Protein AF-0000000087742770 (afdb_homodimer)

Solvent-accessible surface area (backbone atoms only — not comparable to full-atom values): 17084 Å² total; per-residue (Å²): 138,87,58,48,29,35,35,49,25,32,80,48,20,25,50,79,55,69,36,45,30,39,58,68,57,50,53,51,47,39,57,74,66,62,74,61,54,67,71,58,49,51,52,49,51,52,50,52,50,49,46,63,69,71,48,82,77,55,67,55,61,76,67,64,51,54,56,48,67,31,36,27,47,88,60,22,59,67,57,48,60,62,42,46,64,54,52,46,51,31,55,75,68,70,46,63,44,34,44,36,31,24,82,55,82,63,55,70,79,43,74,62,86,42,35,38,31,20,51,56,75,83,77,77,55,70,42,77,72,72,78,79,84,57,84,83,76,81,76,75,82,69,66,73,74,76,112,139,87,58,48,28,34,35,48,25,32,79,46,20,24,50,80,56,69,35,45,31,38,58,67,58,50,51,50,48,38,58,75,68,61,75,59,55,67,70,56,48,50,52,48,52,53,49,52,52,50,45,62,72,71,46,82,77,55,66,55,63,74,67,64,50,54,57,48,67,32,36,27,48,89,60,21,60,68,58,48,60,63,43,46,62,54,51,48,52,32,56,74,68,70,47,62,46,33,43,38,31,24,81,56,82,63,55,70,79,43,74,61,85,42,35,37,30,20,52,56,75,84,77,76,54,68,42,76,71,70,76,78,84,57,84,80,74,80,76,76,80,69,66,70,74,76,111

Foldseek 3Di:
DDFFWKFKFAPDADPQQRHGHGLLVVVVVCVVVVVDDPVLVVLSVVLVVVCVVPPDDDPCVVVVHNKDKIWTPVQCPVVVVSCVSSVVRCVVSVGDMDMDTHNPPAAWPDDDRTMTIHHRDPDDDDDDDDDPPDDPPPPPPVPPVPD/DDFFWKFKFAPDADPQQRHGHGLLRVVVVCVVVVVDDPVLNVLSVVLVVVCVVPPDDDPCVVVVHNKDKIWTPVQCPVVVVSCVSSVVRCVVSVGDMDMDTHNPPAAWPDDDRTMTIHHRDPDDDDDDDDDPPDPPPPPPPVPPVPD

Organism: Butyrivibrio fibrisolvens (NCBI:txid831)

Sequence (294 aa):
MKFKYVRIQGKELAANTKTGKGIFSMLNQMVQDKTMEQEDIDLFLEIDSWFAEVLPWPPQCQRQEKVICYFKVENAELMMKMINPMLWLLERYNHPYYVVYTNYPGEIVYEDEYQVVVKVDENIVVEDLQKPWGPKNDQSSEQADSLMKFKYVRIQGKELAANTKTGKGIFSMLNQMVQDKTMEQEDIDLFLEIDSWFAEVLPWPPQCQRQEKVICYFKVENAELMMKMINPMLWLLERYNHPYYVVYTNYPGEIVYEDEYQVVVKVDENIVVEDLQKPWGPKNDQSSEQADSL

Radius of gyration: 22.47 Å; Cα contacts (8 Å, |Δi|>4): 399; chains: 2; bounding box: 63×72×63 Å

Structure (mmCIF, N/CA/C/O backbone):
data_AF-0000000087742770-model_v1
#
loop_
_entity.id
_entity.type
_entity.pdbx_description
1 polymer 'Uncharacterized protein'
#
loop_
_atom_site.group_PDB
_atom_site.id
_atom_site.type_symbol
_atom_site.label_atom_id
_atom_site.label_alt_id
_atom_site.label_comp_id
_atom_site.label_asym_id
_atom_site.label_entity_id
_atom_site.label_seq_id
_atom_site.pdbx_PDB_ins_code
_atom_site.Cartn_x
_atom_site.Cartn_y
_atom_site.Cartn_z
_atom_site.occupancy
_atom_site.B_iso_or_equiv
_atom_site.auth_seq_id
_atom_site.auth_comp_id
_atom_site.auth_asym_id
_atom_site.auth_atom_id
_atom_site.pdbx_PDB_model_num
ATOM 1 N N . MET A 1 1 ? 2.643 13.547 -9.57 1 57.56 1 MET A N 1
ATOM 2 C CA . MET A 1 1 ? 3.812 12.938 -8.945 1 57.56 1 MET A CA 1
ATOM 3 C C . MET A 1 1 ? 4.066 11.547 -9.5 1 57.56 1 MET A C 1
ATOM 5 O O . MET A 1 1 ? 3.125 10.836 -9.859 1 57.56 1 MET A O 1
ATOM 9 N N . LYS A 1 2 ? 5.414 11.312 -10 1 82.25 2 LYS A N 1
ATOM 10 C CA . LYS A 1 2 ? 5.867 10.062 -10.602 1 82.25 2 LYS A CA 1
ATOM 11 C C . LYS A 1 2 ? 6.465 9.125 -9.555 1 82.25 2 LYS A C 1
ATOM 13 O O . LYS A 1 2 ? 7.355 9.523 -8.797 1 82.25 2 LYS A O 1
ATOM 18 N N . PHE A 1 3 ? 5.801 8.062 -9.234 1 92.06 3 PHE A N 1
ATOM 19 C CA . PHE A 1 3 ? 6.336 7.066 -8.32 1 92.06 3 PHE A CA 1
ATOM 20 C C . PHE A 1 3 ? 7.367 6.188 -9.016 1 92.06 3 PHE A C 1
ATOM 22 O O . PHE A 1 3 ? 7.199 5.824 -10.18 1 92.06 3 PHE A O 1
ATOM 29 N N . LYS A 1 4 ? 8.391 5.805 -8.281 1 95.38 4 LYS A N 1
ATOM 30 C CA . LYS A 1 4 ? 9.523 5.086 -8.859 1 95.38 4 LYS A CA 1
ATOM 31 C C . LYS A 1 4 ? 9.32 3.576 -8.758 1 95.38 4 LYS A C 1
ATOM 33 O O . LYS A 1 4 ? 9.82 2.822 -9.594 1 95.38 4 LYS A O 1
ATOM 38 N N . TYR A 1 5 ? 8.617 3.174 -7.684 1 96.12 5 TYR A N 1
ATOM 39 C CA . TYR A 1 5 ? 8.539 1.742 -7.41 1 96.12 5 TYR A CA 1
ATOM 40 C C . TYR A 1 5 ? 7.102 1.312 -7.172 1 96.12 5 TYR A C 1
ATOM 42 O O . TYR A 1 5 ? 6.285 2.096 -6.68 1 96.12 5 TYR A O 1
ATOM 50 N N . VAL A 1 6 ? 6.836 0.078 -7.438 1 95.25 6 VAL A N 1
ATOM 51 C CA . VAL A 1 6 ? 5.5 -0.472 -7.23 1 95.25 6 VAL A CA 1
ATOM 52 C C . VAL A 1 6 ? 5.602 -1.938 -6.82 1 95.25 6 VAL A C 1
ATOM 54 O O . VAL A 1 6 ? 6.496 -2.658 -7.277 1 95.25 6 VAL A O 1
ATOM 57 N N . ARG A 1 7 ? 4.734 -2.361 -5.965 1 94.94 7 ARG A N 1
ATOM 58 C CA . ARG A 1 7 ? 4.656 -3.748 -5.516 1 94.94 7 ARG A CA 1
ATOM 59 C C . ARG A 1 7 ? 3.207 -4.172 -5.305 1 94.94 7 ARG A C 1
ATOM 61 O O . ARG A 1 7 ? 2.396 -3.404 -4.781 1 94.94 7 ARG A O 1
ATOM 68 N N . ILE A 1 8 ? 2.924 -5.348 -5.75 1 95.38 8 ILE A N 1
ATOM 69 C CA . ILE A 1 8 ? 1.61 -5.938 -5.516 1 95.38 8 ILE A CA 1
ATOM 70 C C . ILE A 1 8 ? 1.694 -6.945 -4.367 1 95.38 8 ILE A C 1
ATOM 72 O O . ILE A 1 8 ? 2.543 -7.84 -4.383 1 95.38 8 ILE A O 1
ATOM 76 N N . GLN A 1 9 ? 0.812 -6.699 -3.428 1 93.56 9 GLN A N 1
ATOM 77 C CA . GLN A 1 9 ? 0.891 -7.555 -2.246 1 93.56 9 GLN A CA 1
ATOM 78 C C . GLN A 1 9 ? -0.5 -7.879 -1.707 1 93.56 9 GLN A C 1
ATOM 80 O O . GLN A 1 9 ? -1.467 -7.176 -2.01 1 93.56 9 GLN A O 1
ATOM 85 N N . GLY A 1 10 ? -0.518 -8.953 -0.945 1 90.19 10 GLY A N 1
ATOM 86 C CA . GLY A 1 10 ? -1.774 -9.391 -0.357 1 90.19 10 GLY A CA 1
ATOM 87 C C . GLY A 1 10 ? -1.972 -8.898 1.063 1 90.19 10 GLY A C 1
ATOM 88 O O . GLY A 1 10 ? -1.164 -8.117 1.573 1 90.19 10 GLY A O 1
ATOM 89 N N . LYS A 1 11 ? -3.113 -9.297 1.587 1 81.75 11 LYS A N 1
ATOM 90 C CA . LYS A 1 11 ? -3.471 -8.961 2.963 1 81.75 11 LYS A CA 1
ATOM 91 C C . LYS A 1 11 ? -2.713 -9.836 3.957 1 81.75 11 LYS A C 1
ATOM 93 O O . LYS A 1 11 ? -2.293 -9.359 5.016 1 81.75 11 LYS A O 1
ATOM 98 N N . GLU A 1 12 ? -2.531 -11.047 3.531 1 74.75 12 GLU A N 1
ATOM 99 C CA . GLU A 1 12 ? -1.843 -12 4.391 1 74.75 12 GLU A CA 1
ATOM 100 C C . GLU A 1 12 ? -0.341 -11.734 4.426 1 74.75 12 GLU A C 1
ATOM 102 O O . GLU A 1 12 ? 0.267 -11.438 3.395 1 74.75 12 GLU A O 1
ATOM 107 N N . LEU A 1 13 ? 0.115 -11.766 5.672 1 68.38 13 LEU A N 1
ATOM 108 C CA . LEU A 1 13 ? 1.544 -11.523 5.844 1 68.38 13 LEU A CA 1
ATOM 109 C C . LEU A 1 13 ? 2.34 -12.805 5.625 1 68.38 13 LEU A C 1
ATOM 111 O O . LEU A 1 13 ? 1.911 -13.891 6.039 1 68.38 13 LEU A O 1
ATOM 115 N N . ALA A 1 14 ? 3.414 -12.531 4.922 1 66.12 14 ALA A N 1
ATOM 116 C CA . ALA A 1 14 ? 4.383 -13.625 4.852 1 66.12 14 ALA A CA 1
ATOM 117 C C . ALA A 1 14 ? 5.059 -13.852 6.203 1 66.12 14 ALA A C 1
ATOM 119 O O . ALA A 1 14 ? 5.406 -12.891 6.895 1 66.12 14 ALA A O 1
ATOM 120 N N . ALA A 1 15 ? 5.156 -15.016 6.613 1 59.28 15 ALA A N 1
ATOM 121 C CA . ALA A 1 15 ? 5.691 -15.359 7.93 1 59.28 15 ALA A CA 1
ATOM 122 C C . ALA A 1 15 ? 7.102 -14.812 8.109 1 59.28 15 ALA A C 1
ATOM 124 O O . ALA A 1 15 ? 7.445 -14.312 9.188 1 59.28 15 ALA A O 1
ATOM 125 N N . ASN A 1 16 ? 7.871 -14.891 7.129 1 59.28 16 ASN A N 1
ATOM 126 C CA . ASN A 1 16 ? 9.289 -14.57 7.258 1 59.28 16 ASN A CA 1
ATOM 127 C C . ASN A 1 16 ? 9.531 -13.062 7.203 1 59.28 16 ASN A C 1
ATOM 129 O O . ASN A 1 16 ? 10.453 -12.555 7.844 1 59.28 16 ASN A O 1
ATOM 133 N N . THR A 1 17 ? 8.727 -12.367 6.414 1 63.41 17 THR A N 1
ATOM 134 C CA . THR A 1 17 ? 8.977 -10.953 6.191 1 63.41 17 THR A CA 1
ATOM 135 C C . THR A 1 17 ? 7.984 -10.094 6.977 1 63.41 17 THR A C 1
ATOM 137 O O . THR A 1 17 ? 8.219 -8.906 7.188 1 63.41 17 THR A O 1
ATOM 140 N N . LYS A 1 18 ? 6.926 -10.688 7.402 1 67 18 LYS A N 1
ATOM 141 C CA . LYS A 1 18 ? 5.836 -9.961 8.047 1 67 18 LYS A CA 1
ATOM 142 C C . LYS A 1 18 ? 5.305 -8.852 7.145 1 67 18 LYS A C 1
ATOM 144 O O . LYS A 1 18 ? 4.949 -7.773 7.621 1 67 18 LYS A O 1
ATOM 149 N N . THR A 1 19 ? 5.535 -9.133 5.855 1 74.44 19 THR A N 1
ATOM 150 C CA . THR A 1 19 ? 4.988 -8.266 4.82 1 74.44 19 THR A CA 1
ATOM 151 C C . THR A 1 19 ? 3.949 -9.008 3.986 1 74.44 19 THR A C 1
ATOM 153 O O . THR A 1 19 ? 3.928 -10.242 3.967 1 74.44 19 THR A O 1
ATOM 156 N N . GLY A 1 20 ? 3.137 -8.273 3.377 1 81.69 20 GLY A N 1
ATOM 157 C CA . GLY A 1 20 ? 2.176 -8.914 2.492 1 81.69 20 GLY A CA 1
ATOM 158 C C . GLY A 1 20 ? 2.826 -9.797 1.445 1 81.69 20 GLY A C 1
ATOM 159 O O . GLY A 1 20 ? 3.859 -9.438 0.877 1 81.69 20 GLY A O 1
ATOM 160 N N . LYS A 1 21 ? 2.213 -10.938 1.249 1 87.75 21 LYS A N 1
ATOM 161 C CA . LYS A 1 21 ? 2.705 -11.828 0.208 1 87.75 21 LYS A CA 1
ATOM 162 C C . LYS A 1 21 ? 2.668 -11.156 -1.161 1 87.75 21 LYS A C 1
ATOM 164 O O . LYS A 1 21 ? 1.711 -10.453 -1.485 1 87.75 21 LYS A O 1
ATOM 169 N N . GLY A 1 22 ? 3.729 -11.352 -1.898 1 92.12 22 GLY A N 1
ATOM 170 C CA . GLY A 1 22 ? 3.762 -10.828 -3.256 1 92.12 22 GLY A CA 1
ATOM 171 C C . GLY A 1 22 ? 2.805 -11.547 -4.191 1 92.12 22 GLY A C 1
ATOM 172 O O . GLY A 1 22 ? 2.303 -12.625 -3.867 1 92.12 22 GLY A O 1
ATOM 173 N N . ILE A 1 23 ? 2.658 -11.016 -5.32 1 93.88 23 ILE A N 1
ATOM 174 C CA . ILE A 1 23 ? 1.644 -11.492 -6.254 1 93.88 23 ILE A CA 1
ATOM 175 C C . ILE A 1 23 ? 1.979 -12.914 -6.699 1 93.88 23 ILE A C 1
ATOM 177 O O . ILE A 1 23 ? 1.089 -13.766 -6.812 1 93.88 23 ILE A O 1
ATOM 181 N N . PHE A 1 24 ? 3.242 -13.297 -6.934 1 92.38 24 PHE A N 1
ATOM 182 C CA . PHE A 1 24 ? 3.627 -14.641 -7.352 1 92.38 24 PHE A CA 1
ATOM 183 C C . PHE A 1 24 ? 3.346 -15.656 -6.246 1 92.38 24 PHE A C 1
ATOM 185 O O . PHE A 1 24 ? 2.834 -16.75 -6.512 1 92.38 24 PHE A O 1
ATOM 192 N N . SER A 1 25 ? 3.691 -15.258 -5.066 1 89.06 25 SER A N 1
ATOM 193 C CA . SER A 1 25 ? 3.445 -16.141 -3.926 1 89.06 25 SER A CA 1
ATOM 194 C C . SER A 1 25 ? 1.953 -16.375 -3.723 1 89.06 25 SER A C 1
ATOM 196 O O . SER A 1 25 ? 1.536 -17.484 -3.398 1 89.06 25 SER A O 1
ATOM 198 N N . MET A 1 26 ? 1.164 -15.367 -3.84 1 92.38 26 MET A N 1
ATOM 199 C CA . MET A 1 26 ? -0.281 -15.492 -3.678 1 92.38 26 MET A CA 1
ATOM 200 C C . MET A 1 26 ? -0.86 -16.484 -4.691 1 92.38 26 MET A C 1
ATOM 202 O O . MET A 1 26 ? -1.607 -17.391 -4.324 1 92.38 26 MET A O 1
ATOM 206 N N . LEU A 1 27 ? -0.472 -16.297 -5.902 1 94.5 27 LEU A N 1
ATOM 207 C CA . LEU A 1 27 ? -1.027 -17.156 -6.949 1 94.5 27 LEU A CA 1
ATOM 208 C C . LEU A 1 27 ? -0.499 -18.578 -6.828 1 94.5 27 LEU A C 1
ATOM 210 O O . LEU A 1 27 ? -1.231 -19.547 -7.07 1 94.5 27 LEU A O 1
ATOM 214 N N . ASN A 1 28 ? 0.739 -18.734 -6.465 1 92 28 ASN A N 1
ATOM 215 C CA . ASN A 1 28 ? 1.275 -20.062 -6.203 1 92 28 ASN A CA 1
ATOM 216 C C . ASN A 1 28 ? 0.494 -20.781 -5.105 1 92 28 ASN A C 1
ATOM 218 O O . ASN A 1 28 ? 0.222 -21.969 -5.207 1 92 28 ASN A O 1
ATOM 222 N N . GLN A 1 29 ? 0.208 -20.031 -4.113 1 90.62 29 GLN A N 1
ATOM 223 C CA . GLN A 1 29 ? -0.575 -20.609 -3.021 1 90.62 29 GLN A CA 1
ATOM 224 C C . GLN A 1 29 ? -1.954 -21.047 -3.504 1 90.62 29 GLN A C 1
ATOM 226 O O . GLN A 1 29 ? -2.463 -22.078 -3.084 1 90.62 29 GLN A O 1
ATOM 231 N N . MET A 1 30 ? -2.537 -20.281 -4.305 1 94.12 30 MET A N 1
ATOM 232 C CA . MET A 1 30 ? -3.855 -20.609 -4.836 1 94.12 30 MET A CA 1
ATOM 233 C C . MET A 1 30 ? -3.789 -21.875 -5.691 1 94.12 30 MET A C 1
ATOM 235 O O . MET A 1 30 ? -4.723 -22.672 -5.691 1 94.12 30 MET A O 1
ATOM 239 N N . VAL A 1 31 ? -2.705 -22.062 -6.406 1 93.31 31 VAL A N 1
ATOM 240 C CA . VAL A 1 31 ? -2.479 -23.281 -7.18 1 93.31 31 VAL A CA 1
ATOM 241 C C . VAL A 1 31 ? -2.355 -24.484 -6.234 1 93.31 31 VAL A C 1
ATOM 243 O O . VAL A 1 31 ? -2.992 -25.516 -6.449 1 93.31 31 VAL A O 1
ATOM 246 N N . GLN A 1 32 ? -1.611 -24.312 -5.219 1 91.75 32 GLN A N 1
ATOM 247 C CA . GLN A 1 32 ? -1.388 -25.375 -4.246 1 91.75 32 GLN A CA 1
ATOM 248 C C . GLN A 1 32 ? -2.682 -25.75 -3.529 1 91.75 32 GLN A C 1
ATOM 250 O O . GLN A 1 32 ? -2.932 -26.922 -3.252 1 91.75 32 GLN A O 1
ATOM 255 N N . ASP A 1 33 ? -3.455 -24.734 -3.311 1 91.44 33 ASP A N 1
ATOM 256 C CA . ASP A 1 33 ? -4.711 -24.938 -2.59 1 91.44 33 ASP A CA 1
ATOM 257 C C . ASP A 1 33 ? -5.801 -25.469 -3.52 1 91.44 33 ASP A C 1
ATOM 259 O O . ASP A 1 33 ? -6.91 -25.766 -3.074 1 91.44 33 ASP A O 1
ATOM 263 N N . LYS A 1 34 ? -5.52 -25.484 -4.797 1 92.75 34 LYS A N 1
ATOM 264 C CA . LYS A 1 34 ? -6.434 -26.016 -5.805 1 92.75 34 LYS A CA 1
ATOM 265 C C . LYS A 1 34 ? -7.734 -25.219 -5.844 1 92.75 34 LYS A C 1
ATOM 267 O O . LYS A 1 34 ? -8.82 -25.797 -5.883 1 92.75 34 LYS A O 1
ATOM 272 N N . THR A 1 35 ? -7.609 -23.969 -5.766 1 93.44 35 THR A N 1
ATOM 273 C CA . THR A 1 35 ? -8.789 -23.109 -5.727 1 93.44 35 THR A CA 1
ATOM 274 C C . THR A 1 35 ? -9.109 -22.578 -7.117 1 93.44 35 THR A C 1
ATOM 276 O O . THR A 1 35 ? -10.18 -22 -7.332 1 93.44 35 THR A O 1
ATOM 279 N N . MET A 1 36 ? -8.281 -22.781 -8.055 1 96.44 36 MET A N 1
ATOM 280 C CA . MET A 1 36 ? -8.438 -22.203 -9.383 1 96.44 36 MET A CA 1
ATOM 281 C C . MET A 1 36 ? -8.781 -23.266 -10.414 1 96.44 36 MET A C 1
ATOM 283 O O . MET A 1 36 ? -8.383 -24.422 -10.266 1 96.44 36 MET A O 1
ATOM 287 N N . GLU A 1 37 ? -9.469 -22.844 -11.453 1 97.5 37 GLU A N 1
ATOM 288 C CA . GLU A 1 37 ? -9.719 -23.719 -12.594 1 97.5 37 GLU A CA 1
ATOM 289 C C . GLU A 1 37 ? -8.445 -23.984 -13.391 1 97.5 37 GLU A C 1
ATOM 291 O O . GLU A 1 37 ? -7.543 -23.141 -13.414 1 97.5 37 GLU A O 1
ATOM 296 N N . GLN A 1 38 ? -8.43 -25.047 -14.016 1 97.06 38 GLN A N 1
ATOM 297 C CA . GLN A 1 38 ? -7.227 -25.484 -14.711 1 97.06 38 GLN A CA 1
ATOM 298 C C . GLN A 1 38 ? -6.805 -24.484 -15.773 1 97.06 38 GLN A C 1
ATOM 300 O O . GLN A 1 38 ? -5.613 -24.203 -15.93 1 97.06 38 GLN A O 1
ATOM 305 N N . GLU A 1 39 ? -7.762 -23.922 -16.516 1 97.19 39 GLU A N 1
ATOM 306 C CA . GLU A 1 39 ? -7.43 -22.922 -17.531 1 97.19 39 GLU A CA 1
ATOM 307 C C . GLU A 1 39 ? -6.738 -21.719 -16.922 1 97.19 39 GLU A C 1
ATOM 309 O O . GLU A 1 39 ? -5.832 -21.141 -17.531 1 97.19 39 GLU A O 1
ATOM 314 N N . ASP A 1 40 ? -7.207 -21.375 -15.766 1 97.81 40 ASP A N 1
ATOM 315 C CA . ASP A 1 40 ? -6.633 -20.234 -15.07 1 97.81 40 ASP A CA 1
ATOM 316 C C . ASP A 1 40 ? -5.25 -20.562 -14.516 1 97.81 40 ASP A C 1
ATOM 318 O O . ASP A 1 40 ? -4.355 -19.703 -14.523 1 97.81 40 ASP A O 1
ATOM 322 N N . ILE A 1 41 ? -5.105 -21.766 -14.055 1 97.31 41 ILE A N 1
ATOM 323 C CA . ILE A 1 41 ? -3.799 -22.219 -13.594 1 97.31 41 ILE A CA 1
ATOM 324 C C . ILE A 1 41 ? -2.801 -22.188 -14.742 1 97.31 41 ILE A C 1
ATOM 326 O O . ILE A 1 41 ? -1.68 -21.703 -14.586 1 97.31 41 ILE A O 1
ATOM 330 N N . ASP A 1 42 ? -3.168 -22.641 -15.875 1 97.25 42 ASP A N 1
ATOM 331 C CA . ASP A 1 42 ? -2.303 -22.656 -17.047 1 97.25 42 ASP A CA 1
ATOM 332 C C . ASP A 1 42 ? -1.886 -21.25 -17.453 1 97.25 42 ASP A C 1
ATOM 334 O O . ASP A 1 42 ? -0.735 -21.016 -17.828 1 97.25 42 ASP A O 1
ATOM 338 N N . LEU A 1 43 ? -2.844 -20.391 -17.406 1 96.94 43 LEU A N 1
ATOM 339 C CA . LEU A 1 43 ? -2.547 -19 -17.703 1 96.94 43 LEU A CA 1
ATOM 340 C C . LEU A 1 43 ? -1.475 -18.453 -16.766 1 96.94 43 LEU A C 1
ATOM 342 O O . LEU A 1 43 ? -0.51 -17.828 -17.203 1 96.94 43 LEU A O 1
ATOM 346 N N . PHE A 1 44 ? -1.641 -18.75 -15.492 1 97.56 44 PHE A N 1
ATOM 347 C CA . PHE A 1 44 ? -0.669 -18.281 -14.508 1 97.56 44 PHE A CA 1
ATOM 348 C C . PHE A 1 44 ? 0.703 -18.891 -14.773 1 97.56 44 PHE A C 1
ATOM 350 O O . PHE A 1 44 ? 1.714 -18.188 -14.758 1 97.56 44 PHE A O 1
ATOM 357 N N . LEU A 1 45 ? 0.709 -20.094 -15.008 1 95.81 45 LEU A N 1
ATOM 358 C CA . LEU A 1 45 ? 1.979 -20.797 -15.203 1 95.81 45 LEU A CA 1
ATOM 359 C C . LEU A 1 45 ? 2.691 -20.281 -16.453 1 95.81 45 LEU A C 1
ATOM 361 O O . LEU A 1 45 ? 3.922 -20.203 -16.469 1 95.81 45 LEU A O 1
ATOM 365 N N . GLU A 1 46 ? 1.974 -19.953 -17.453 1 96.12 46 GLU A N 1
ATOM 366 C CA . GLU A 1 46 ? 2.559 -19.375 -18.656 1 96.12 46 GLU A CA 1
ATOM 367 C C . GLU A 1 46 ? 3.205 -18.031 -18.359 1 96.12 46 GLU A C 1
ATOM 369 O O . GLU A 1 46 ? 4.324 -17.75 -18.797 1 96.12 46 GLU A O 1
ATOM 374 N N . ILE A 1 47 ? 2.494 -17.219 -17.625 1 95.75 47 ILE A N 1
ATOM 375 C CA . ILE A 1 47 ? 3.008 -15.898 -17.281 1 95.75 47 ILE A CA 1
ATOM 376 C C . ILE A 1 47 ? 4.223 -16.031 -16.375 1 95.75 47 ILE A C 1
ATOM 378 O O . ILE A 1 47 ? 5.238 -15.359 -16.562 1 95.75 47 ILE A O 1
ATOM 382 N N . ASP A 1 48 ? 4.07 -16.922 -15.391 1 93.88 48 ASP A N 1
ATOM 383 C CA . ASP A 1 48 ? 5.16 -17.172 -14.453 1 93.88 48 ASP A CA 1
ATOM 384 C C . ASP A 1 48 ? 6.414 -17.641 -15.18 1 93.88 48 ASP A C 1
ATOM 386 O O . ASP A 1 48 ? 7.527 -17.234 -14.836 1 93.88 48 ASP A O 1
ATOM 390 N N . SER A 1 49 ? 6.227 -18.484 -16.156 1 93.94 49 SER A N 1
ATOM 391 C CA . SER A 1 49 ? 7.344 -18.984 -16.969 1 93.94 49 SER A CA 1
ATOM 392 C C . SER A 1 49 ? 7.992 -17.844 -17.75 1 93.94 49 SER A C 1
ATOM 394 O O . SER A 1 49 ? 9.211 -17.812 -17.906 1 93.94 49 SER A O 1
ATOM 396 N N . TRP A 1 50 ? 7.23 -17.047 -18.266 1 94.12 50 TRP A N 1
ATOM 397 C CA . TRP A 1 50 ? 7.758 -15.898 -18.984 1 94.12 50 TRP A CA 1
ATOM 398 C C . TRP A 1 50 ? 8.617 -15.031 -18.078 1 94.12 50 TRP A C 1
ATOM 400 O O . TRP A 1 50 ? 9.719 -14.617 -18.453 1 94.12 50 TRP A O 1
ATOM 410 N N . PHE A 1 51 ? 8.117 -14.719 -16.891 1 92.88 51 PHE A N 1
ATOM 411 C CA . PHE A 1 51 ? 8.867 -13.922 -15.938 1 92.88 51 PHE A CA 1
ATOM 412 C C . PHE A 1 51 ? 10.172 -14.602 -15.562 1 92.88 51 PHE A C 1
ATOM 414 O O . PHE A 1 51 ? 11.203 -13.945 -15.398 1 92.88 51 PHE A O 1
ATOM 421 N N . ALA A 1 52 ? 10.133 -15.891 -15.422 1 89.94 52 ALA A N 1
ATOM 422 C CA . ALA A 1 52 ? 11.328 -16.656 -15.078 1 89.94 52 ALA A CA 1
ATOM 423 C C . ALA A 1 52 ? 12.391 -16.516 -16.156 1 89.94 52 ALA A C 1
ATOM 425 O O . ALA A 1 52 ? 13.594 -16.547 -15.867 1 89.94 52 ALA A O 1
ATOM 426 N N . GLU A 1 53 ? 11.969 -16.297 -17.281 1 91.06 53 GLU A N 1
ATOM 427 C CA . GLU A 1 53 ? 12.891 -16.188 -18.406 1 91.06 53 GLU A CA 1
ATOM 428 C C . GLU A 1 53 ? 13.414 -14.758 -18.562 1 91.06 53 GLU A C 1
ATOM 430 O O . GLU A 1 53 ? 14.586 -14.555 -18.906 1 91.06 53 GLU A O 1
ATOM 435 N N . VAL A 1 54 ? 12.617 -13.859 -18.297 1 88.69 54 VAL A N 1
ATOM 436 C CA . VAL A 1 54 ? 12.93 -12.477 -18.656 1 88.69 54 VAL A CA 1
ATOM 437 C C . VAL A 1 54 ? 13.523 -11.758 -17.453 1 88.69 54 VAL A C 1
ATOM 439 O O . VAL A 1 54 ? 14.43 -10.938 -17.594 1 88.69 54 VAL A O 1
ATOM 442 N N . LEU A 1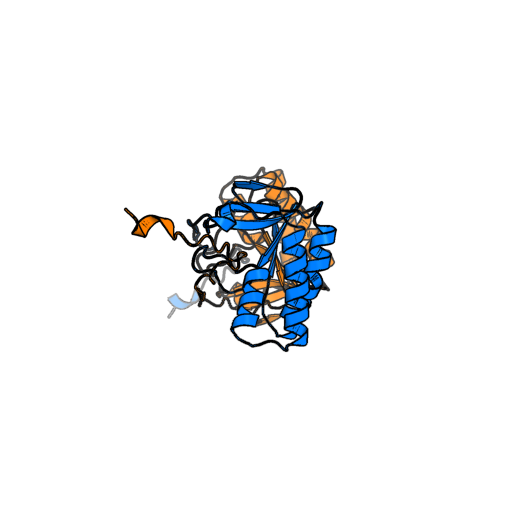 55 ? 12.969 -12.016 -16.234 1 88.62 55 LEU A N 1
ATOM 443 C CA . LEU A 1 55 ? 13.406 -11.312 -15.031 1 88.62 55 LEU A CA 1
ATOM 444 C C . LEU A 1 55 ? 14.578 -12.039 -14.375 1 88.62 55 LEU A C 1
ATOM 446 O O . LEU A 1 55 ? 14.508 -13.242 -14.125 1 88.62 55 LEU A O 1
ATOM 450 N N . PRO A 1 56 ? 15.609 -11.312 -14.109 1 89.75 56 PRO A N 1
ATOM 451 C CA . PRO A 1 56 ? 16.688 -11.93 -13.32 1 89.75 56 PRO A CA 1
ATOM 452 C C . PRO A 1 56 ? 16.203 -12.375 -11.938 1 89.75 56 PRO A C 1
ATOM 454 O O . PRO A 1 56 ? 15.328 -11.742 -11.344 1 89.75 56 PRO A O 1
ATOM 457 N N . TRP A 1 57 ? 16.781 -13.383 -11.445 1 88.62 57 TRP A N 1
ATOM 458 C CA . TRP A 1 57 ? 16.5 -13.883 -10.109 1 88.62 57 TRP A CA 1
ATOM 459 C C . TRP A 1 57 ? 17.516 -13.352 -9.102 1 88.62 57 TRP A C 1
ATOM 461 O O . TRP A 1 57 ? 18.656 -13.805 -9.078 1 88.62 57 TRP A O 1
ATOM 471 N N . PRO A 1 58 ? 17.047 -12.539 -8.258 1 91.69 58 PRO A N 1
ATOM 472 C CA . PRO A 1 58 ? 18 -11.945 -7.312 1 91.69 58 PRO A CA 1
ATOM 473 C C . PRO A 1 58 ? 18.609 -12.977 -6.363 1 91.69 58 PRO A C 1
ATOM 475 O O . PRO A 1 58 ? 17.906 -13.844 -5.852 1 91.69 58 PRO A O 1
ATOM 478 N N . PRO A 1 59 ? 19.859 -12.859 -6.121 1 91.94 59 PRO A N 1
ATOM 479 C CA . PRO A 1 59 ? 20.547 -13.789 -5.215 1 91.94 59 PRO A CA 1
ATOM 480 C C . PRO A 1 59 ? 19.922 -13.812 -3.82 1 91.94 59 PRO A C 1
ATOM 482 O O . PRO A 1 59 ? 19.859 -14.875 -3.188 1 91.94 59 PRO A O 1
ATOM 485 N N . GLN A 1 60 ? 19.438 -12.727 -3.312 1 88.69 60 GLN A N 1
ATOM 486 C CA . GLN A 1 60 ? 18.844 -12.656 -1.984 1 88.69 60 GLN A CA 1
ATOM 487 C C . GLN A 1 60 ? 17.594 -13.523 -1.896 1 88.69 60 GLN A C 1
ATOM 489 O O . GLN A 1 60 ? 17.312 -14.117 -0.854 1 88.69 60 GLN A O 1
ATOM 494 N N . CYS A 1 61 ? 16.906 -13.508 -2.971 1 84 61 CYS A N 1
ATOM 495 C CA . CYS A 1 61 ? 15.703 -14.328 -3.033 1 84 61 CYS A CA 1
ATOM 496 C C . CYS A 1 61 ? 16.062 -15.805 -3.109 1 84 61 CYS A C 1
ATOM 498 O O . CYS A 1 61 ? 15.398 -16.641 -2.484 1 84 61 CYS A O 1
ATOM 500 N N . GLN A 1 62 ? 17.109 -16.047 -3.854 1 84.62 62 GLN A N 1
ATOM 501 C CA . GLN A 1 62 ? 17.578 -17.422 -3.967 1 84.62 62 GLN A CA 1
ATOM 502 C C . GLN A 1 62 ? 18 -17.969 -2.611 1 84.62 62 GLN A C 1
ATOM 504 O O . GLN A 1 62 ? 17.766 -19.141 -2.301 1 84.62 62 GLN A O 1
ATOM 509 N N . ARG A 1 63 ? 18.531 -17.078 -1.812 1 86.06 63 ARG A N 1
ATOM 510 C CA . ARG A 1 63 ? 19.031 -17.484 -0.498 1 86.06 63 ARG A CA 1
ATOM 511 C C . ARG A 1 63 ? 17.922 -17.391 0.55 1 86.06 63 ARG A C 1
ATOM 513 O O . ARG A 1 63 ? 18.172 -17.547 1.745 1 86.06 63 ARG A O 1
ATOM 520 N N . GLN A 1 64 ? 16.734 -16.969 0.161 1 80.69 64 GLN A N 1
ATOM 521 C CA . GLN A 1 64 ? 15.562 -16.891 1.03 1 80.69 64 GLN A CA 1
ATOM 522 C C . GLN A 1 64 ? 15.797 -15.914 2.18 1 80.69 64 GLN A C 1
ATOM 524 O O . GLN A 1 64 ? 15.5 -16.234 3.334 1 80.69 64 GLN A O 1
ATOM 529 N N . GLU A 1 65 ? 16.438 -14.883 1.869 1 83.5 65 GLU A N 1
ATOM 530 C CA . GLU A 1 65 ? 16.578 -13.797 2.836 1 83.5 65 GLU A CA 1
ATOM 531 C C . GLU A 1 65 ? 15.25 -13.07 3.047 1 83.5 65 GLU A C 1
ATOM 533 O O . GLU A 1 65 ? 14.289 -13.289 2.309 1 83.5 65 GLU A O 1
ATOM 538 N N . LYS A 1 66 ? 15.188 -12.258 4.094 1 86.38 66 LYS A N 1
ATOM 539 C CA . LYS A 1 66 ? 13.984 -11.484 4.387 1 86.38 66 LYS A CA 1
ATOM 540 C C . LYS A 1 66 ? 13.938 -10.211 3.557 1 86.38 66 LYS A C 1
ATOM 542 O O . LYS A 1 66 ? 14.258 -9.125 4.055 1 86.38 66 LYS A O 1
ATOM 547 N N . VAL A 1 67 ? 13.531 -10.406 2.363 1 90.69 67 VAL A N 1
ATOM 548 C CA . VAL A 1 67 ? 13.516 -9.297 1.419 1 90.69 67 VAL A CA 1
ATOM 549 C C . VAL A 1 67 ? 12.195 -9.289 0.65 1 90.69 67 VAL A C 1
ATOM 551 O O . VAL A 1 67 ? 11.477 -10.297 0.634 1 90.69 67 VAL A O 1
ATOM 554 N N . ILE A 1 68 ? 11.906 -8.156 0.129 1 91.94 68 ILE A N 1
ATOM 555 C CA . ILE A 1 68 ? 10.773 -8.039 -0.785 1 91.94 68 ILE A CA 1
ATOM 556 C C . ILE A 1 68 ? 11.211 -7.32 -2.059 1 91.94 68 ILE A C 1
ATOM 558 O O . ILE A 1 68 ? 12.219 -6.602 -2.061 1 91.94 68 ILE A O 1
ATOM 562 N N . CYS A 1 69 ? 10.445 -7.547 -3.051 1 93.25 69 CYS A N 1
ATOM 563 C CA . CYS A 1 69 ? 10.797 -7.008 -4.359 1 93.25 69 CYS A CA 1
ATOM 564 C C . CYS A 1 69 ? 9.805 -5.941 -4.797 1 93.25 69 CYS A C 1
ATOM 566 O O . CYS A 1 69 ? 8.594 -6.082 -4.57 1 93.25 69 CYS A O 1
ATOM 568 N N . TYR A 1 70 ? 10.273 -4.875 -5.375 1 95.19 70 TYR A N 1
ATOM 569 C CA . TYR A 1 70 ? 9.492 -3.859 -6.074 1 95.19 70 TYR A CA 1
ATOM 570 C C . TYR A 1 70 ? 9.859 -3.812 -7.555 1 95.19 70 TYR A C 1
ATOM 572 O O . TYR A 1 70 ? 11.031 -3.951 -7.914 1 95.19 70 TYR A O 1
ATOM 580 N N . PHE A 1 71 ? 8.922 -3.557 -8.398 1 95.56 71 PHE A N 1
ATOM 581 C CA . PHE A 1 71 ? 9.219 -3.217 -9.781 1 95.56 71 PHE A CA 1
ATOM 582 C C . PHE A 1 71 ? 9.531 -1.732 -9.922 1 95.56 71 PHE A C 1
ATOM 584 O O . PHE A 1 71 ? 8.922 -0.898 -9.25 1 95.56 71 PHE A O 1
ATOM 591 N N . LYS A 1 72 ? 10.422 -1.45 -10.852 1 95.38 72 LYS A N 1
ATOM 592 C CA . LYS A 1 72 ? 10.656 -0.063 -11.25 1 95.38 72 LYS A CA 1
ATOM 593 C C . LYS A 1 72 ? 9.57 0.424 -12.203 1 95.38 72 LYS A C 1
ATOM 595 O O . LYS A 1 72 ? 9.359 -0.172 -13.266 1 95.38 72 LYS A O 1
ATOM 600 N N . VAL A 1 73 ? 8.953 1.528 -11.867 1 93.62 73 VAL A N 1
ATOM 601 C CA . VAL A 1 73 ? 7.816 2.008 -12.648 1 93.62 73 VAL A CA 1
ATOM 602 C C . VAL A 1 73 ? 8.297 2.471 -14.023 1 93.62 73 VAL A C 1
ATOM 604 O O . VAL A 1 73 ? 7.633 2.23 -15.031 1 93.62 73 VAL A O 1
ATOM 607 N N . GLU A 1 74 ? 9.375 3.107 -14.133 1 89.88 74 GLU A N 1
ATOM 608 C CA . GLU A 1 74 ? 9.906 3.682 -15.367 1 89.88 74 GLU A CA 1
ATOM 609 C C . GLU A 1 74 ? 10.148 2.602 -16.422 1 89.88 74 GLU A C 1
ATOM 611 O O . GLU A 1 74 ? 9.984 2.846 -17.609 1 89.88 74 GLU A O 1
ATOM 616 N N . ASN A 1 75 ? 10.547 1.414 -16.031 1 82.94 75 ASN A N 1
ATOM 617 C CA . ASN A 1 75 ? 10.93 0.367 -16.984 1 82.94 75 ASN A CA 1
ATOM 618 C C . ASN A 1 75 ? 9.977 -0.823 -16.906 1 82.94 75 ASN A C 1
ATOM 620 O O . ASN A 1 75 ? 10.266 -1.888 -17.453 1 82.94 75 ASN A O 1
ATOM 624 N N . ALA A 1 76 ? 8.859 -0.573 -16.234 1 78.19 76 ALA A N 1
ATOM 625 C CA . ALA A 1 76 ? 8.062 -1.748 -15.883 1 78.19 76 ALA A CA 1
ATOM 626 C C . ALA A 1 76 ? 6.805 -1.832 -16.734 1 78.19 76 ALA A C 1
ATOM 628 O O . ALA A 1 76 ? 5.859 -2.547 -16.406 1 78.19 76 ALA A O 1
ATOM 629 N N . GLU A 1 77 ? 6.879 -1.118 -17.75 1 84.44 77 GLU A N 1
ATOM 630 C CA . GLU A 1 77 ? 5.648 -1.133 -18.547 1 84.44 77 GLU A CA 1
ATOM 631 C C . GLU A 1 77 ? 5.305 -2.547 -19 1 84.44 77 GLU A C 1
ATOM 633 O O . GLU A 1 77 ? 4.172 -3.002 -18.828 1 84.44 77 GLU A O 1
ATOM 638 N N . LEU A 1 78 ? 6.297 -3.193 -19.641 1 85.81 78 LEU A N 1
ATOM 639 C CA . LEU A 1 78 ? 6.086 -4.559 -20.094 1 85.81 78 LEU A CA 1
ATOM 640 C C . LEU A 1 78 ? 5.75 -5.48 -18.938 1 85.81 78 LEU A C 1
ATOM 642 O O . LEU A 1 78 ? 4.863 -6.332 -19.047 1 85.81 78 LEU A O 1
ATOM 646 N N . MET A 1 79 ? 6.41 -5.391 -17.828 1 88.62 79 MET A N 1
ATOM 647 C CA . MET A 1 79 ? 6.152 -6.219 -16.656 1 88.62 79 MET A CA 1
ATOM 648 C C . MET A 1 79 ? 4.727 -6.027 -16.156 1 88.62 79 MET A C 1
ATOM 650 O O . MET A 1 79 ? 4.039 -7 -15.836 1 88.62 79 MET A O 1
ATOM 654 N N . MET A 1 80 ? 4.328 -4.793 -16.172 1 86.88 80 MET A N 1
ATOM 655 C CA . MET A 1 80 ? 2.99 -4.488 -15.664 1 86.88 80 MET A CA 1
ATOM 656 C C . MET A 1 80 ? 1.92 -5.047 -16.594 1 86.88 80 MET A C 1
ATOM 658 O O . MET A 1 80 ? 0.856 -5.473 -16.141 1 86.88 80 MET A O 1
ATOM 662 N N . LYS A 1 81 ? 2.221 -4.988 -17.859 1 90.75 81 LYS A N 1
ATOM 663 C CA . LYS A 1 81 ? 1.307 -5.605 -18.812 1 90.75 81 LYS A CA 1
ATOM 664 C C . LYS A 1 81 ? 1.132 -7.094 -18.516 1 90.75 81 LYS A C 1
ATOM 666 O O . LYS A 1 81 ? 0.026 -7.629 -18.641 1 90.75 81 LYS A O 1
ATOM 671 N N . MET A 1 82 ? 2.236 -7.781 -18.203 1 91.25 82 MET A N 1
ATOM 672 C CA . MET A 1 82 ? 2.203 -9.211 -17.906 1 91.25 82 MET A CA 1
ATOM 673 C C . MET A 1 82 ? 1.581 -9.469 -16.531 1 91.25 82 MET A C 1
ATOM 675 O O . MET A 1 82 ? 1.04 -10.547 -16.281 1 91.25 82 MET A O 1
ATOM 679 N N . ILE A 1 83 ? 1.59 -8.461 -15.68 1 93.56 83 ILE A N 1
ATOM 680 C CA . ILE A 1 83 ? 1.028 -8.578 -14.344 1 93.56 83 ILE A CA 1
ATOM 681 C C . ILE A 1 83 ? -0.49 -8.43 -14.406 1 93.56 83 ILE A C 1
ATOM 683 O O . ILE A 1 83 ? -1.212 -9.039 -13.609 1 93.56 83 ILE A O 1
ATOM 687 N N . ASN A 1 84 ? -0.97 -7.73 -15.391 1 93.88 84 ASN A N 1
ATOM 688 C CA . ASN A 1 84 ? -2.393 -7.414 -15.477 1 93.88 84 ASN A CA 1
ATOM 689 C C . ASN A 1 84 ? -3.248 -8.68 -15.484 1 93.88 84 ASN A C 1
ATOM 691 O O . ASN A 1 84 ? -4.227 -8.773 -14.742 1 93.88 84 ASN A O 1
ATOM 695 N N . PRO A 1 85 ? -2.924 -9.656 -16.312 1 95.75 85 PRO A N 1
ATOM 696 C CA . PRO A 1 85 ? -3.721 -10.883 -16.266 1 95.75 85 PRO A CA 1
ATOM 697 C C . PRO A 1 85 ? -3.658 -11.578 -14.906 1 95.75 85 PRO A C 1
ATOM 699 O O . PRO A 1 85 ? -4.613 -12.25 -14.508 1 95.75 85 PRO A O 1
ATOM 702 N N . MET A 1 86 ? -2.568 -11.438 -14.203 1 96.75 86 MET A N 1
ATOM 703 C CA . MET A 1 86 ? -2.453 -12.008 -12.867 1 96.75 86 MET A CA 1
ATOM 704 C C . MET A 1 86 ? -3.389 -11.305 -11.891 1 96.75 86 MET A C 1
ATOM 706 O O . MET A 1 86 ? -4.004 -11.945 -11.039 1 96.75 86 MET A O 1
ATOM 710 N N . LEU A 1 87 ? -3.479 -10.023 -12.062 1 95.62 87 LEU A N 1
ATOM 711 C CA . LEU A 1 87 ? -4.426 -9.266 -11.25 1 95.62 87 LEU A CA 1
ATOM 712 C C . LEU A 1 87 ? -5.859 -9.688 -11.555 1 95.62 87 LEU A C 1
ATOM 714 O O . LEU A 1 87 ? -6.688 -9.789 -10.648 1 95.62 87 LEU A O 1
ATOM 718 N N . TRP A 1 88 ? -6.074 -9.883 -12.82 1 95.44 88 TRP A N 1
ATOM 719 C CA . TRP A 1 88 ? -7.387 -10.375 -13.234 1 95.44 88 TRP A CA 1
ATOM 720 C C . TRP A 1 88 ? -7.711 -11.703 -12.555 1 95.44 88 TRP A C 1
ATOM 722 O O . TRP A 1 88 ? -8.844 -11.922 -12.117 1 95.44 88 TRP A O 1
ATOM 732 N N . LEU A 1 89 ? -6.793 -12.594 -12.492 1 96.75 89 LEU A N 1
ATOM 733 C CA . LEU A 1 89 ? -6.992 -13.867 -11.82 1 96.75 89 LEU A CA 1
ATOM 734 C C . LEU A 1 89 ? -7.344 -13.656 -10.352 1 96.75 89 LEU A C 1
ATOM 736 O O . LEU A 1 89 ? -8.242 -14.312 -9.82 1 96.75 89 LEU A O 1
ATOM 740 N N . LEU A 1 90 ? -6.625 -12.766 -9.656 1 95.88 90 LEU A N 1
ATOM 741 C CA . LEU A 1 90 ? -6.918 -12.492 -8.258 1 95.88 90 LEU A CA 1
ATOM 742 C C . LEU A 1 90 ? -8.344 -11.961 -8.094 1 95.88 90 LEU A C 1
ATOM 744 O O . LEU A 1 90 ? -9.047 -12.352 -7.16 1 95.88 90 LEU A O 1
ATOM 748 N N . GLU A 1 91 ? -8.758 -11.125 -9 1 94.75 91 GLU A N 1
ATOM 749 C CA . GLU A 1 91 ? -10.109 -10.578 -8.961 1 94.75 91 GLU A CA 1
ATOM 750 C C . GLU A 1 91 ? -11.148 -11.656 -9.234 1 94.75 91 GLU A C 1
ATOM 752 O O . GLU A 1 91 ? -12.188 -11.719 -8.57 1 94.75 91 GLU A O 1
ATOM 757 N N . ARG A 1 92 ? -10.859 -12.438 -10.227 1 95.75 92 ARG A N 1
ATOM 758 C CA . ARG A 1 92 ? -11.781 -13.5 -10.625 1 95.75 92 ARG A CA 1
ATOM 759 C C . ARG A 1 92 ? -12.109 -14.406 -9.438 1 95.75 92 ARG A C 1
ATOM 761 O O . ARG A 1 92 ? -13.25 -14.859 -9.297 1 95.75 92 ARG A O 1
ATOM 768 N N . TYR A 1 93 ? -11.219 -14.617 -8.578 1 96.56 93 TYR A N 1
ATOM 769 C CA . TYR A 1 93 ? -11.398 -15.531 -7.457 1 96.56 93 TYR A CA 1
ATOM 770 C C . TYR A 1 93 ? -11.547 -14.766 -6.148 1 96.56 93 TYR A C 1
ATOM 772 O O . TYR A 1 93 ? -11.375 -15.336 -5.066 1 96.56 93 TYR A O 1
ATOM 780 N N . ASN A 1 94 ? -11.766 -13.461 -6.23 1 93.56 94 ASN A N 1
ATOM 781 C CA . ASN A 1 94 ? -12.047 -12.594 -5.086 1 93.56 94 ASN A CA 1
ATOM 782 C C . ASN A 1 94 ? -10.922 -12.656 -4.055 1 93.56 94 ASN A C 1
ATOM 784 O O . ASN A 1 94 ? -11.188 -12.766 -2.854 1 93.56 94 ASN A O 1
ATOM 788 N N . HIS A 1 95 ? -9.734 -12.695 -4.523 1 93.75 95 HIS A N 1
ATOM 789 C CA . HIS A 1 95 ? -8.57 -12.672 -3.652 1 93.75 95 HIS A CA 1
ATOM 790 C C . HIS A 1 95 ? -8.062 -11.25 -3.451 1 93.75 95 HIS A C 1
ATOM 792 O O . HIS A 1 95 ? -7.559 -10.625 -4.387 1 93.75 95 HIS A O 1
ATOM 798 N N . PRO A 1 96 ? -8.164 -10.789 -2.225 1 93.06 96 PRO A N 1
ATOM 799 C CA . PRO A 1 96 ? -7.777 -9.398 -1.979 1 93.06 96 PRO A CA 1
ATOM 800 C C . PRO A 1 96 ? -6.301 -9.133 -2.273 1 93.06 96 PRO A C 1
ATOM 802 O O . PRO A 1 96 ? -5.457 -10 -2.021 1 93.06 96 PRO A O 1
ATOM 805 N N . TYR A 1 97 ? -6.043 -7.949 -2.754 1 94.06 97 TYR A N 1
ATOM 806 C CA . TYR A 1 97 ? -4.676 -7.504 -3.004 1 94.06 97 TYR A CA 1
ATOM 807 C C . TYR A 1 97 ? -4.578 -5.984 -2.961 1 94.06 97 TYR A C 1
ATOM 809 O O . TYR A 1 97 ? -5.594 -5.289 -3.033 1 94.06 97 TYR A O 1
ATOM 817 N N . TYR A 1 98 ? -3.371 -5.52 -2.863 1 94.31 98 TYR A N 1
ATOM 818 C CA . TYR A 1 98 ? -3.021 -4.102 -2.83 1 94.31 98 TYR A CA 1
ATOM 819 C C . TYR A 1 98 ? -1.911 -3.791 -3.826 1 94.31 98 TYR A C 1
ATOM 821 O O . TYR A 1 98 ? -0.969 -4.57 -3.979 1 94.31 98 TYR A O 1
ATOM 829 N N . VAL A 1 99 ? -2.088 -2.734 -4.527 1 95.12 99 VAL A N 1
ATOM 830 C CA . VAL A 1 99 ? -1.017 -2.188 -5.355 1 95.12 99 VAL A CA 1
ATOM 831 C C . VAL A 1 99 ? -0.38 -0.992 -4.648 1 95.12 99 VAL A C 1
ATOM 833 O O . VAL A 1 99 ? -1.039 0.024 -4.414 1 95.12 99 VAL A O 1
ATOM 836 N N . VAL A 1 100 ? 0.874 -1.125 -4.359 1 94.94 100 VAL A N 1
ATOM 837 C CA . VAL A 1 100 ? 1.549 -0.181 -3.477 1 94.94 100 VAL A CA 1
ATOM 838 C C . VAL A 1 100 ? 2.652 0.545 -4.242 1 94.94 100 VAL A C 1
ATOM 840 O O . VAL A 1 100 ? 3.592 -0.084 -4.738 1 94.94 100 VAL A O 1
ATOM 843 N N . TYR A 1 101 ? 2.564 1.87 -4.316 1 94.94 101 TYR A N 1
ATOM 844 C CA . TYR A 1 101 ? 3.572 2.73 -4.926 1 94.94 101 TYR A CA 1
ATOM 845 C C . TYR A 1 101 ? 4.367 3.479 -3.865 1 94.94 101 TYR A C 1
ATOM 847 O O . TYR A 1 101 ? 3.82 3.861 -2.826 1 94.94 101 TYR A O 1
ATOM 855 N N . THR A 1 102 ? 5.609 3.709 -4.172 1 95.75 102 THR A N 1
ATOM 856 C CA . THR A 1 102 ? 6.41 4.488 -3.236 1 95.75 102 THR A CA 1
ATOM 857 C C . THR A 1 102 ? 7.676 5.008 -3.912 1 95.75 102 THR A C 1
ATOM 859 O O . THR A 1 102 ? 8.086 4.496 -4.957 1 95.75 102 THR A O 1
ATOM 862 N N . ASN A 1 103 ? 8.203 6.066 -3.402 1 95.5 103 ASN A N 1
ATOM 863 C CA . ASN A 1 103 ? 9.539 6.523 -3.742 1 95.5 103 ASN A CA 1
ATOM 864 C C . ASN A 1 103 ? 10.555 6.141 -2.668 1 95.5 103 ASN A C 1
ATOM 866 O O . ASN A 1 103 ? 11.75 6.395 -2.818 1 95.5 103 ASN A O 1
ATOM 870 N N . TYR A 1 104 ? 10.047 5.473 -1.615 1 93.25 104 TYR A N 1
ATOM 871 C CA . TYR A 1 104 ? 10.867 5.094 -0.47 1 93.25 104 TYR A CA 1
ATOM 872 C C . TYR A 1 104 ? 10.75 3.602 -0.186 1 93.25 104 TYR A C 1
ATOM 874 O O . TYR A 1 104 ? 10.234 3.201 0.86 1 93.25 104 TYR A O 1
ATOM 882 N N . PRO A 1 105 ? 11.32 2.838 -1.01 1 93.12 105 PRO A N 1
ATOM 883 C CA . PRO A 1 105 ? 11.148 1.392 -0.848 1 93.12 105 PRO A CA 1
ATOM 884 C C . PRO A 1 105 ? 11.914 0.834 0.35 1 93.12 105 PRO A C 1
ATOM 886 O O . PRO A 1 105 ? 11.617 -0.272 0.812 1 93.12 105 PRO A O 1
ATOM 889 N N . GLY A 1 106 ? 12.859 1.641 0.901 1 91.69 106 GLY A N 1
ATOM 890 C CA . GLY A 1 106 ? 13.719 1.155 1.974 1 91.69 106 GLY A CA 1
ATOM 891 C C . GLY A 1 106 ? 15.148 0.907 1.531 1 91.69 106 GLY A C 1
ATOM 892 O O . GLY A 1 106 ? 15.625 1.529 0.581 1 91.69 106 GLY A O 1
ATOM 893 N N . GLU A 1 107 ? 15.836 0.039 2.246 1 93.56 107 GLU A N 1
ATOM 894 C CA . GLU A 1 107 ? 17.234 -0.258 1.915 1 93.56 107 GLU A CA 1
ATOM 895 C C . GLU A 1 107 ? 17.328 -1.219 0.734 1 93.56 107 GLU A C 1
ATOM 897 O O . GLU A 1 107 ? 17.016 -2.404 0.865 1 93.56 107 GLU A O 1
ATOM 902 N N . ILE A 1 108 ? 17.797 -0.761 -0.33 1 96.31 108 ILE A N 1
ATOM 903 C CA . ILE A 1 108 ? 17.922 -1.551 -1.551 1 96.31 108 ILE A CA 1
ATOM 904 C C . ILE A 1 108 ? 19.203 -2.393 -1.494 1 96.31 108 ILE A C 1
ATOM 906 O O . ILE A 1 108 ? 20.297 -1.857 -1.342 1 96.31 108 ILE A O 1
ATOM 910 N N . VAL A 1 109 ? 19.078 -3.701 -1.657 1 96.38 109 VAL A N 1
ATOM 911 C CA . VAL A 1 109 ? 20.203 -4.613 -1.548 1 96.38 109 VAL A CA 1
ATOM 912 C C . VAL A 1 109 ? 20.5 -5.25 -2.906 1 96.38 109 VAL A C 1
ATOM 914 O O . VAL A 1 109 ? 21.516 -5.918 -3.086 1 96.38 109 VAL A O 1
ATOM 917 N N . TYR A 1 110 ? 19.656 -5.145 -3.844 1 97.12 110 TYR A N 1
ATOM 918 C CA . TYR A 1 110 ? 19.797 -5.633 -5.211 1 97.12 110 TYR A CA 1
ATOM 919 C C . TYR A 1 110 ? 19.016 -4.77 -6.184 1 97.12 110 TYR A C 1
ATOM 921 O O . TYR A 1 110 ? 17.938 -4.262 -5.844 1 97.12 110 TYR A O 1
ATOM 929 N N . GLU A 1 111 ? 19.531 -4.512 -7.289 1 96.44 111 GLU A N 1
ATOM 930 C CA . GLU A 1 111 ? 18.859 -3.744 -8.328 1 96.44 111 GLU A CA 1
ATOM 931 C C . GLU A 1 111 ? 19.219 -4.27 -9.719 1 96.44 111 GLU A C 1
ATOM 933 O O . GLU A 1 111 ? 20.375 -4.609 -9.984 1 96.44 111 GLU A O 1
ATOM 938 N N . ASP A 1 112 ? 18.281 -4.434 -10.562 1 94.81 112 ASP A N 1
ATOM 939 C CA . ASP A 1 112 ? 18.5 -4.73 -11.977 1 94.81 112 ASP A CA 1
ATOM 940 C C . ASP A 1 112 ? 17.672 -3.799 -12.867 1 94.81 112 ASP A C 1
ATOM 942 O O . ASP A 1 112 ? 17.281 -2.713 -12.438 1 94.81 112 ASP A O 1
ATOM 946 N N . GLU A 1 113 ? 17.438 -4.105 -14.102 1 93.44 113 GLU A N 1
ATOM 947 C CA . GLU A 1 113 ? 16.766 -3.225 -15.047 1 93.44 113 GLU A CA 1
ATOM 948 C C . GLU A 1 113 ? 15.297 -3.045 -14.68 1 93.44 113 GLU A C 1
ATOM 950 O O . GLU A 1 113 ? 14.719 -1.979 -14.906 1 93.44 113 GLU A O 1
ATOM 955 N N . TYR A 1 114 ? 14.719 -3.996 -13.961 1 93.69 114 TYR A N 1
ATOM 956 C CA . TYR A 1 114 ? 13.258 -4.008 -13.852 1 93.69 114 TYR A CA 1
ATOM 957 C C . TYR A 1 114 ? 12.82 -3.891 -12.398 1 93.69 114 TYR A C 1
ATOM 959 O O . TYR A 1 114 ? 11.688 -3.5 -12.109 1 93.69 114 TYR A O 1
ATOM 967 N N . GLN A 1 115 ? 13.75 -4.289 -11.469 1 94.88 115 GLN A N 1
ATOM 968 C CA . GLN A 1 115 ? 13.266 -4.391 -10.094 1 94.88 115 GLN A CA 1
ATOM 969 C C . GLN A 1 115 ? 14.375 -4.094 -9.094 1 94.88 115 GLN A C 1
ATOM 971 O O . GLN A 1 115 ? 15.555 -4.07 -9.461 1 94.88 115 GLN A O 1
ATOM 976 N N . VAL A 1 116 ? 13.93 -3.826 -7.902 1 96.38 116 VAL A N 1
ATOM 977 C CA . VAL A 1 116 ? 14.82 -3.703 -6.754 1 96.38 116 VAL A CA 1
ATOM 978 C C . VAL A 1 116 ? 14.383 -4.672 -5.656 1 96.38 116 VAL A C 1
ATOM 980 O O . VAL A 1 116 ? 13.203 -5.016 -5.559 1 96.38 116 VAL A O 1
ATOM 983 N N . VAL A 1 117 ? 15.367 -5.137 -4.898 1 95.62 117 VAL A N 1
ATOM 984 C CA . VAL A 1 117 ? 15.133 -5.965 -3.721 1 95.62 117 VAL A CA 1
ATOM 985 C C . VAL A 1 117 ? 15.477 -5.176 -2.461 1 95.62 117 VAL A C 1
ATOM 987 O O . VAL A 1 117 ? 16.531 -4.543 -2.389 1 95.62 117 VAL A O 1
ATOM 990 N N . VAL A 1 118 ? 14.555 -5.184 -1.528 1 95.19 118 VAL A N 1
ATOM 991 C CA . VAL A 1 118 ? 14.703 -4.359 -0.334 1 95.19 118 VAL A CA 1
ATOM 992 C C . VAL A 1 118 ? 14.672 -5.242 0.912 1 95.19 118 VAL A C 1
ATOM 994 O O . VAL A 1 118 ? 13.891 -6.195 0.983 1 95.19 118 VAL A O 1
ATOM 997 N N . LYS A 1 119 ? 15.492 -4.793 1.866 1 91.12 119 LYS A N 1
ATOM 998 C CA . LYS A 1 119 ? 15.484 -5.484 3.15 1 91.12 119 LYS A CA 1
ATOM 999 C C . LYS A 1 119 ? 14.258 -5.102 3.977 1 91.12 119 LYS A C 1
ATOM 1001 O O . LYS A 1 119 ? 13.883 -3.93 4.023 1 91.12 119 LYS A O 1
ATOM 1006 N N . VAL A 1 120 ? 13.664 -6.141 4.559 1 84.19 120 VAL A N 1
ATOM 1007 C CA . VAL A 1 120 ? 12.508 -5.863 5.402 1 84.19 120 VAL A CA 1
ATOM 1008 C C . VAL A 1 120 ? 12.969 -5.414 6.785 1 84.19 120 VAL A C 1
ATOM 1010 O O . VAL A 1 120 ? 13.898 -5.996 7.355 1 84.19 120 VAL A O 1
ATOM 1013 N N . ASP A 1 121 ? 12.555 -4.164 7.172 1 68.25 121 ASP A N 1
ATOM 1014 C CA . ASP A 1 121 ? 12.812 -3.678 8.523 1 68.25 121 ASP A CA 1
ATOM 1015 C C . ASP A 1 121 ? 11.867 -4.324 9.531 1 68.25 121 ASP A C 1
ATOM 1017 O O . ASP A 1 121 ? 10.648 -4.184 9.422 1 68.25 121 ASP A O 1
ATOM 1021 N N . GLU A 1 122 ? 12.375 -5.191 10.336 1 60.56 122 GLU A N 1
ATOM 1022 C CA . GLU A 1 122 ? 11.555 -5.906 11.305 1 60.56 122 GLU A CA 1
ATOM 1023 C C . GLU A 1 122 ? 11.055 -4.973 12.398 1 60.56 122 GLU A C 1
ATOM 1025 O O . GLU A 1 122 ? 10.188 -5.34 13.188 1 60.56 122 GLU A O 1
ATOM 1030 N N . ASN A 1 123 ? 11.625 -3.758 12.523 1 52.31 123 ASN A N 1
ATOM 1031 C CA . ASN A 1 123 ? 11.258 -2.891 13.633 1 52.31 123 ASN A CA 1
ATOM 1032 C C . ASN A 1 123 ? 10.031 -2.043 13.312 1 52.31 123 ASN A C 1
ATOM 1034 O O . ASN A 1 123 ? 10.125 -1.07 12.562 1 52.31 123 ASN A O 1
ATOM 1038 N N . ILE A 1 124 ? 8.875 -2.641 13.414 1 50.94 124 ILE A N 1
ATOM 1039 C CA . ILE A 1 124 ? 7.656 -1.865 13.234 1 50.94 124 ILE A CA 1
ATOM 1040 C C . ILE A 1 124 ? 7.484 -0.898 14.406 1 50.94 124 ILE A C 1
ATOM 1042 O O . ILE A 1 124 ? 7.473 -1.314 15.562 1 50.94 124 ILE A O 1
ATOM 1046 N N . VAL A 1 125 ? 7.691 0.404 14.258 1 49 125 VAL A N 1
ATOM 1047 C CA . VAL A 1 125 ? 7.488 1.42 15.281 1 49 125 VAL A CA 1
ATOM 1048 C C . VAL A 1 125 ? 6.004 1.753 15.391 1 49 125 VAL A C 1
ATOM 1050 O O . VAL A 1 125 ? 5.352 2.045 14.391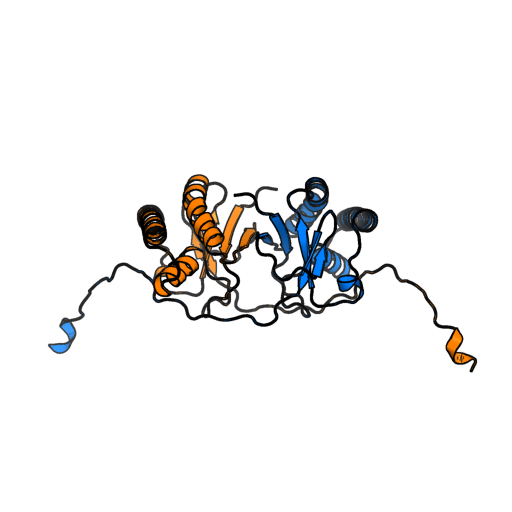 1 49 125 VAL A O 1
ATOM 1053 N N . VAL A 1 126 ? 5.348 1.437 16.5 1 47.59 126 VAL A N 1
ATOM 1054 C CA . VAL A 1 126 ? 3.965 1.785 16.812 1 47.59 126 VAL A CA 1
ATOM 1055 C C . VAL A 1 126 ? 3.922 3.141 17.516 1 47.59 126 VAL A C 1
ATOM 1057 O O . VAL A 1 126 ? 4.574 3.338 18.531 1 47.59 126 VAL A O 1
ATOM 1060 N N . GLU A 1 127 ? 3.43 4.215 16.844 1 50.5 127 GLU A N 1
ATOM 1061 C CA . GLU A 1 127 ? 3.334 5.539 17.453 1 50.5 127 GLU A CA 1
ATOM 1062 C C . GLU A 1 127 ? 1.908 5.832 17.906 1 50.5 127 GLU A C 1
ATOM 1064 O O . GLU A 1 127 ? 0.945 5.395 17.266 1 50.5 127 GLU A O 1
ATOM 1069 N N . ASP A 1 128 ? 1.69 6.504 19.016 1 46.19 128 ASP A N 1
ATOM 1070 C CA . ASP A 1 128 ? 0.401 6.875 19.594 1 46.19 128 ASP A CA 1
ATOM 1071 C C . ASP A 1 128 ? -0.365 7.816 18.672 1 46.19 128 ASP A C 1
ATOM 1073 O O . ASP A 1 128 ? 0.239 8.57 17.906 1 46.19 128 ASP A O 1
ATOM 1077 N N . LEU A 1 129 ? -1.724 7.605 18.578 1 47.12 129 LEU A N 1
ATOM 1078 C CA . LEU A 1 129 ? -2.58 8.5 17.812 1 47.12 129 LEU A CA 1
ATOM 1079 C C . LEU A 1 129 ? -2.512 9.922 18.344 1 47.12 129 LEU A C 1
ATOM 1081 O O . LEU A 1 129 ? -2.406 10.125 19.562 1 47.12 129 LEU A O 1
ATOM 1085 N N . GLN A 1 130 ? -2.221 10.781 17.578 1 44.16 130 GLN A N 1
ATOM 1086 C CA . GLN A 1 130 ? -2.379 12.172 18 1 44.16 130 GLN A CA 1
ATOM 1087 C C . GLN A 1 130 ? -3.842 12.492 18.297 1 44.16 130 GLN A C 1
ATOM 1089 O O . GLN A 1 130 ? -4.746 11.859 17.734 1 44.16 130 GLN A O 1
ATOM 1094 N N . LYS A 1 131 ? -4.145 13.211 19.344 1 47 131 LYS A N 1
ATOM 1095 C CA . LYS A 1 131 ? -5.477 13.688 19.703 1 47 131 LYS A CA 1
ATOM 1096 C C . LYS A 1 131 ? -6.207 14.25 18.5 1 47 131 LYS A C 1
ATOM 1098 O O . LYS A 1 131 ? -5.613 14.953 17.672 1 47 131 LYS A O 1
ATOM 1103 N N . PRO A 1 132 ? -7.418 13.664 18.266 1 41.12 132 PRO A N 1
ATOM 1104 C CA . PRO A 1 132 ? -8.188 14.141 17.109 1 41.12 132 PRO A CA 1
ATOM 1105 C C . PRO A 1 132 ? -8.219 15.664 17.016 1 41.12 132 PRO A C 1
ATOM 1107 O O . PRO A 1 132 ? -8.297 16.344 18.031 1 41.12 132 PRO A O 1
ATOM 1110 N N . TRP A 1 133 ? -7.789 16.219 16.078 1 36.69 133 TRP A N 1
ATOM 1111 C CA . TRP A 1 133 ? -7.906 17.656 15.836 1 36.69 133 TRP A CA 1
ATOM 1112 C C . TRP A 1 133 ? -9.359 18.047 15.57 1 36.69 133 TRP A C 1
ATOM 1114 O O . TRP A 1 133 ? -9.969 17.578 14.602 1 36.69 133 TRP A O 1
ATOM 1124 N N . GLY A 1 134 ? -10.391 17.578 16.219 1 38.06 134 GLY A N 1
ATOM 1125 C CA . GLY A 1 134 ? -11.727 18.109 15.969 1 38.06 134 GLY A CA 1
ATOM 1126 C C . GLY A 1 134 ? -11.906 19.516 16.484 1 38.06 134 GLY A C 1
ATOM 1127 O O . GLY A 1 134 ? -11.109 20 17.297 1 38.06 134 GLY A O 1
ATOM 1128 N N . PRO A 1 135 ? -12.766 20.391 15.852 1 38.09 135 PRO A N 1
ATOM 1129 C CA . PRO A 1 135 ? -13.117 21.641 16.5 1 38.09 135 PRO A CA 1
ATOM 1130 C C . PRO A 1 135 ? -13.445 21.469 17.984 1 38.09 135 PRO A C 1
ATOM 1132 O O . PRO A 1 135 ? -13.93 20.422 18.391 1 38.09 135 PRO A O 1
ATOM 1135 N N . LYS A 1 136 ? -12.75 22.062 18.984 1 42.34 136 LYS A N 1
ATOM 1136 C CA . LYS A 1 136 ? -13.094 22.125 20.406 1 42.34 136 LYS A CA 1
ATOM 1137 C C . LYS A 1 136 ? -14.578 22.406 20.594 1 42.34 136 LYS A C 1
ATOM 1139 O O . LYS A 1 136 ? -15.07 23.469 20.188 1 42.34 136 LYS A O 1
ATOM 1144 N N . ASN A 1 137 ? -15.492 21.422 20.562 1 37.91 137 ASN A N 1
ATOM 1145 C CA . ASN A 1 137 ? -16.766 21.781 21.188 1 37.91 137 ASN A CA 1
ATOM 1146 C C . ASN A 1 137 ? -16.609 22.047 22.688 1 37.91 137 ASN A C 1
ATOM 1148 O O . ASN A 1 137 ? -16.203 21.156 23.438 1 37.91 137 ASN A O 1
ATOM 1152 N N . ASP A 1 138 ? -16.344 23.219 23.234 1 34.69 138 ASP A N 1
ATOM 1153 C CA . ASP A 1 138 ? -16.484 23.781 24.578 1 34.69 138 ASP A CA 1
ATOM 1154 C C . ASP A 1 138 ? -17.812 23.344 25.203 1 34.69 138 ASP A C 1
ATOM 1156 O O . ASP A 1 138 ? -18.766 24.125 25.219 1 34.69 138 ASP A O 1
ATOM 1160 N N . GLN A 1 139 ? -18.547 22.266 25.062 1 34.72 139 GLN A N 1
ATOM 1161 C CA . GLN A 1 139 ? -19.641 22.078 26.016 1 34.72 139 GLN A CA 1
ATOM 1162 C C . GLN A 1 139 ? -19.125 21.812 27.422 1 34.72 139 GLN A C 1
ATOM 1164 O O . GLN A 1 139 ? -18.469 20.797 27.672 1 34.72 139 GLN A O 1
ATOM 1169 N N . SER A 1 140 ? -18.688 22.891 28.266 1 34.28 140 SER A N 1
ATOM 1170 C CA . SER A 1 140 ? -18.641 23.062 29.719 1 34.28 140 SER A CA 1
ATOM 1171 C C . SER A 1 140 ? -19.875 22.469 30.391 1 34.28 140 SER A C 1
ATOM 1173 O O . SER A 1 140 ? -21 22.859 30.078 1 34.28 140 SER A O 1
ATOM 1175 N N . SER A 1 141 ? -19.875 21.203 30.703 1 33.53 141 SER A N 1
ATOM 1176 C CA . SER A 1 141 ? -20.812 20.688 31.703 1 33.53 141 SER A CA 1
ATOM 1177 C C . SER A 1 141 ? -20.719 21.469 33 1 33.53 141 SER A C 1
ATOM 1179 O O . SER A 1 141 ? -19.766 21.297 33.781 1 33.53 141 SER A O 1
ATOM 1181 N N . GLU A 1 142 ? -21.062 22.828 33.125 1 31.28 142 GLU A N 1
ATOM 1182 C CA . GLU A 1 142 ? -21.484 23.562 34.312 1 31.28 142 GL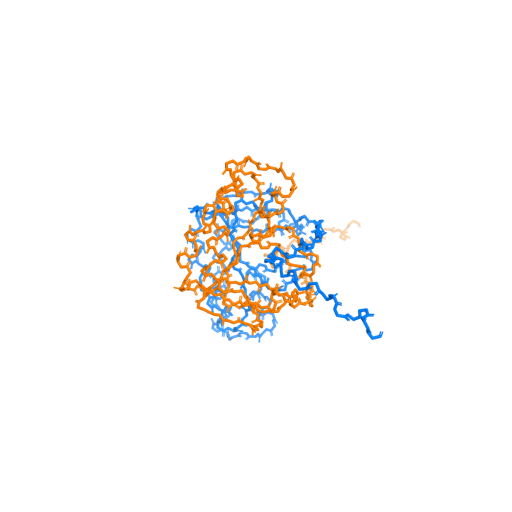U A CA 1
ATOM 1183 C C . GLU A 1 142 ? -22.625 22.844 35.031 1 31.28 142 GLU A C 1
ATOM 1185 O O . GLU A 1 142 ? -22.938 23.156 36.188 1 31.28 142 GLU A O 1
ATOM 1190 N N . GLN A 1 143 ? -23.5 21.984 34.5 1 28.98 143 GLN A N 1
ATOM 1191 C CA . GLN A 1 143 ? -24.703 21.828 35.312 1 28.98 143 GLN A CA 1
ATOM 1192 C C . GLN A 1 143 ? -24.453 20.953 36.531 1 28.98 143 GLN A C 1
ATOM 1194 O O . GLN A 1 143 ? -25.203 21 37.5 1 28.98 143 GLN A O 1
ATOM 1199 N N . ALA A 1 144 ? -23.562 20 36.562 1 34.56 144 ALA A N 1
ATOM 1200 C CA . ALA A 1 144 ? -23.953 19.031 37.562 1 34.56 144 ALA A CA 1
ATOM 1201 C C . ALA A 1 144 ? -23.562 19.516 38.969 1 34.56 144 ALA A C 1
ATOM 1203 O O . ALA A 1 144 ? -23.719 18.781 39.938 1 34.56 144 ALA A O 1
ATOM 1204 N N . ASP A 1 145 ? -22.859 20.703 39.094 1 27.47 145 ASP A N 1
ATOM 1205 C CA . ASP A 1 145 ? -22.641 20.859 40.531 1 27.47 145 ASP A CA 1
ATOM 1206 C C . ASP A 1 145 ? -23.938 21.203 41.25 1 27.47 145 ASP A C 1
ATOM 1208 O O . ASP A 1 145 ? -23.953 21.375 42.469 1 27.47 145 ASP A O 1
ATOM 1212 N N . SER A 1 146 ? -24.938 21.766 40.531 1 28.89 146 SER A N 1
ATOM 1213 C CA . SER A 1 146 ? -25.938 22.344 41.406 1 28.89 146 SER A CA 1
ATOM 1214 C C . SER A 1 146 ? -26.828 21.25 42 1 28.89 146 SER A C 1
ATOM 1216 O O . SER A 1 146 ? -27.703 21.531 42.844 1 28.89 146 SER A O 1
ATOM 1218 N N . LEU A 1 147 ? -26.906 19.938 41.562 1 24.05 147 LEU A N 1
ATOM 1219 C CA . LEU A 1 147 ? -27.812 19.266 42.5 1 24.05 147 LEU A CA 1
ATOM 1220 C C . LEU A 1 147 ? -27.062 18.734 43.719 1 24.05 147 LEU A C 1
ATOM 1222 O O . LEU A 1 147 ? -25.906 18.344 43.625 1 24.05 147 LEU A O 1
ATOM 1226 N N . MET B 1 1 ? -6.562 -2.168 -15.531 1 56.97 1 MET B N 1
ATOM 1227 C CA . MET B 1 1 ? -7.438 -2.406 -14.383 1 56.97 1 MET B CA 1
ATOM 1228 C C . MET B 1 1 ? -7.637 -1.129 -13.578 1 56.97 1 MET B C 1
ATOM 1230 O O . MET B 1 1 ? -6.734 -0.298 -13.484 1 56.97 1 MET B O 1
ATOM 1234 N N . LYS B 1 2 ? -9.023 -0.752 -13.336 1 82.06 2 LYS B N 1
ATOM 1235 C CA . LYS B 1 2 ? -9.453 0.445 -12.617 1 82.06 2 LYS B CA 1
ATOM 1236 C C . LYS B 1 2 ? -9.617 0.161 -11.125 1 82.06 2 LYS B C 1
ATOM 1238 O O . LYS B 1 2 ? -10.336 -0.77 -10.742 1 82.06 2 LYS B O 1
ATOM 1243 N N . PHE B 1 3 ? -8.758 0.66 -10.305 1 92.06 3 PHE B N 1
ATOM 1244 C CA . PHE B 1 3 ? -8.891 0.524 -8.859 1 92.06 3 PHE B CA 1
ATOM 1245 C C . PHE B 1 3 ? -9.945 1.48 -8.32 1 92.06 3 PHE B C 1
ATOM 1247 O O . PHE B 1 3 ? -10.055 2.619 -8.781 1 92.06 3 PHE B O 1
ATOM 1254 N N . LYS B 1 4 ? -10.672 1.045 -7.332 1 95.44 4 LYS B N 1
ATOM 1255 C CA . LYS B 1 4 ? -11.812 1.798 -6.82 1 95.44 4 LYS B CA 1
ATOM 1256 C C . LYS B 1 4 ? -11.398 2.701 -5.66 1 95.44 4 LYS B C 1
ATOM 1258 O O . LYS B 1 4 ? -12 3.754 -5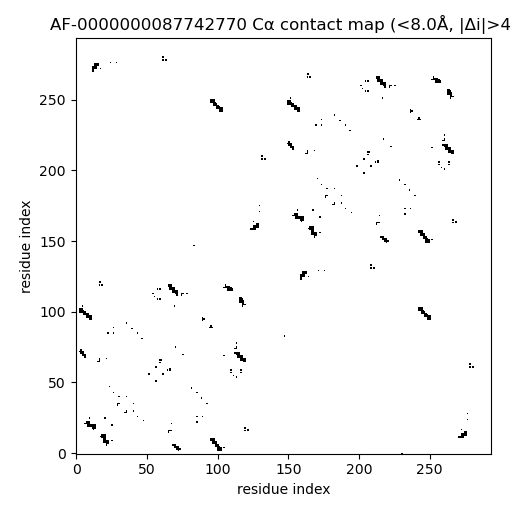.445 1 95.44 4 LYS B O 1
ATOM 1263 N N . TYR B 1 5 ? -10.391 2.225 -4.906 1 96.06 5 TYR B N 1
ATOM 1264 C CA . TYR B 1 5 ? -10.055 2.936 -3.676 1 96.06 5 TYR B CA 1
ATOM 1265 C C . TYR B 1 5 ? -8.562 3.213 -3.596 1 96.06 5 TYR B C 1
ATOM 1267 O O . TYR B 1 5 ? -7.75 2.443 -4.121 1 96.06 5 TYR B O 1
ATOM 1275 N N . VAL B 1 6 ? -8.219 4.242 -2.887 1 95.12 6 VAL B N 1
ATOM 1276 C CA . VAL B 1 6 ? -6.816 4.605 -2.705 1 95.12 6 VAL B CA 1
ATOM 1277 C C . VAL B 1 6 ? -6.617 5.211 -1.318 1 95.12 6 VAL B C 1
ATOM 1279 O O . VAL B 1 6 ? -7.496 5.902 -0.801 1 95.12 6 VAL B O 1
ATOM 1282 N N . ARG B 1 7 ? -5.496 4.934 -0.72 1 94.88 7 ARG B N 1
ATOM 1283 C CA . ARG B 1 7 ? -5.117 5.484 0.577 1 94.88 7 ARG B CA 1
ATOM 1284 C C . ARG B 1 7 ? -3.623 5.785 0.63 1 94.88 7 ARG B C 1
ATOM 1286 O O . ARG B 1 7 ? -2.811 5 0.137 1 94.88 7 ARG B O 1
ATOM 1293 N N . ILE B 1 8 ? -3.328 6.914 1.179 1 95.31 8 ILE B N 1
ATOM 1294 C CA . ILE B 1 8 ? -1.935 7.277 1.41 1 95.31 8 ILE B CA 1
ATOM 1295 C C . ILE B 1 8 ? -1.575 7.039 2.875 1 95.31 8 ILE B C 1
ATOM 1297 O O . ILE B 1 8 ? -2.27 7.512 3.777 1 95.31 8 ILE B O 1
ATOM 1301 N N . GLN B 1 9 ? -0.511 6.289 3.014 1 93.5 9 GLN B N 1
ATOM 1302 C CA . GLN B 1 9 ? -0.159 5.926 4.383 1 93.5 9 GLN B CA 1
ATOM 1303 C C . GLN B 1 9 ? 1.355 5.902 4.574 1 93.5 9 GLN B C 1
ATOM 1305 O O . GLN B 1 9 ? 2.107 5.809 3.6 1 93.5 9 GLN B O 1
ATOM 1310 N N . GLY B 1 10 ? 1.72 6.012 5.84 1 89.94 10 GLY B N 1
ATOM 1311 C CA . GLY B 1 10 ? 3.133 6 6.18 1 89.94 10 GLY B CA 1
ATOM 1312 C C . GLY B 1 10 ? 3.639 4.625 6.582 1 89.94 10 GLY B C 1
ATOM 1313 O O . GLY B 1 10 ? 2.902 3.641 6.508 1 89.94 10 GLY B O 1
ATOM 1314 N N . LYS B 1 11 ? 4.926 4.625 6.883 1 81.44 11 LYS B N 1
ATOM 1315 C CA . LYS B 1 11 ? 5.594 3.41 7.34 1 81.44 11 LYS B CA 1
ATOM 1316 C C . LYS B 1 11 ? 5.254 3.113 8.797 1 81.44 11 LYS B C 1
ATOM 1318 O O . LYS B 1 11 ? 5.086 1.953 9.18 1 81.44 11 LYS B O 1
ATOM 1323 N N . GLU B 1 12 ? 5.121 4.18 9.516 1 73.94 12 GLU B N 1
ATOM 1324 C CA . GLU B 1 12 ? 4.82 4.043 10.938 1 73.94 12 GLU B CA 1
ATOM 1325 C C . GLU B 1 12 ? 3.365 3.645 11.164 1 73.94 12 GLU B C 1
ATOM 1327 O O . GLU B 1 12 ? 2.465 4.164 10.5 1 73.94 12 GLU B O 1
ATOM 1332 N N . LEU B 1 13 ? 3.271 2.658 12.039 1 68 13 LEU B N 1
ATOM 1333 C CA . LEU B 1 13 ? 1.926 2.188 12.352 1 68 13 LEU B CA 1
ATOM 1334 C C . LEU B 1 13 ? 1.272 3.072 13.406 1 68 13 LEU B C 1
ATOM 1336 O O . LEU B 1 13 ? 1.934 3.508 14.352 1 68 13 LEU B O 1
ATOM 1340 N N . ALA B 1 14 ? 0.023 3.287 13.07 1 64.69 14 ALA B N 1
ATOM 1341 C CA . ALA B 1 14 ? -0.779 3.912 14.117 1 64.69 14 ALA B CA 1
ATOM 1342 C C . ALA B 1 14 ? -1.029 2.943 15.266 1 64.69 14 ALA B C 1
ATOM 1344 O O . ALA B 1 14 ? -1.302 1.761 15.047 1 64.69 14 ALA B O 1
ATOM 1345 N N . ALA B 1 15 ? -0.832 3.352 16.438 1 58.47 15 ALA B N 1
ATOM 1346 C CA . ALA B 1 15 ? -0.94 2.508 17.625 1 58.47 15 ALA B CA 1
ATOM 1347 C C . ALA B 1 15 ? -2.307 1.833 17.688 1 58.47 15 ALA B C 1
ATOM 1349 O O . ALA B 1 15 ? -2.408 0.657 18.047 1 58.47 15 ALA B O 1
ATOM 1350 N N . ASN B 1 16 ? -3.303 2.533 17.359 1 57.75 16 ASN B N 1
ATOM 1351 C CA . ASN B 1 16 ? -4.664 2.049 17.578 1 57.75 16 ASN B CA 1
ATOM 1352 C C . ASN B 1 16 ? -5.102 1.102 16.469 1 57.75 16 ASN B C 1
ATOM 1354 O O . ASN B 1 16 ? -5.879 0.175 16.719 1 57.75 16 ASN B O 1
ATOM 1358 N N . THR B 1 17 ? -4.633 1.361 15.258 1 61.66 17 THR B N 1
ATOM 1359 C CA . THR B 1 17 ? -5.125 0.596 14.117 1 61.66 17 THR B CA 1
ATOM 1360 C C . THR B 1 17 ? -4.082 -0.418 13.656 1 61.66 17 THR B C 1
ATOM 1362 O O . THR B 1 17 ? -4.402 -1.363 12.938 1 61.66 17 THR B O 1
ATOM 1365 N N . LYS B 1 18 ? -2.875 -0.224 14.07 1 66.56 18 LYS B N 1
ATOM 1366 C CA . LYS B 1 18 ? -1.761 -1.039 13.602 1 66.56 18 LYS B CA 1
ATOM 1367 C C . LYS B 1 18 ? -1.644 -0.977 12.078 1 66.56 18 LYS B C 1
ATOM 1369 O O . LYS B 1 18 ? -1.315 -1.976 11.438 1 66.56 18 LYS B O 1
ATOM 1374 N N . THR B 1 19 ? -2.174 0.167 11.617 1 73.75 19 THR B N 1
ATOM 1375 C CA . THR B 1 19 ? -2.049 0.48 10.195 1 73.75 19 THR B CA 1
ATOM 1376 C C . THR B 1 19 ? -1.186 1.722 9.992 1 73.75 19 THR B C 1
ATOM 1378 O O . THR B 1 19 ? -1.004 2.518 10.914 1 73.75 19 THR B O 1
ATOM 1381 N N . GLY B 1 20 ? -0.677 1.82 8.844 1 80.69 20 GLY B N 1
ATOM 1382 C CA . GLY B 1 20 ? 0.083 3.025 8.555 1 80.69 20 GLY B CA 1
ATOM 1383 C C . GLY B 1 20 ? -0.706 4.301 8.781 1 80.69 20 GLY B C 1
ATOM 1384 O O . GLY B 1 20 ? -1.893 4.371 8.461 1 80.69 20 GLY B O 1
ATOM 1385 N N . LYS B 1 21 ? -0.038 5.254 9.367 1 87.44 21 LYS B N 1
ATOM 1386 C CA . LYS B 1 21 ? -0.672 6.551 9.562 1 87.44 21 LYS B CA 1
ATOM 1387 C C . LYS B 1 21 ? -1.096 7.168 8.234 1 87.44 21 LYS B C 1
ATOM 1389 O O . LYS B 1 21 ? -0.362 7.09 7.246 1 87.44 21 LYS B O 1
ATOM 1394 N N . GLY B 1 22 ? -2.283 7.719 8.234 1 92 22 GLY B N 1
ATOM 1395 C CA . GLY B 1 22 ? -2.75 8.414 7.047 1 92 22 GLY B CA 1
ATOM 1396 C C . GLY B 1 22 ? -1.998 9.703 6.777 1 92 22 GLY B C 1
ATOM 1397 O O . GLY B 1 22 ? -1.294 10.211 7.652 1 92 22 GLY B O 1
ATOM 1398 N N . ILE B 1 23 ? -2.223 10.242 5.664 1 93.69 23 ILE B N 1
ATOM 1399 C CA . ILE B 1 23 ? -1.443 11.383 5.199 1 93.69 23 ILE B CA 1
ATOM 1400 C C . ILE B 1 23 ? -1.694 12.586 6.105 1 93.69 23 ILE B C 1
ATOM 1402 O O . ILE B 1 23 ? -0.765 13.328 6.441 1 93.69 23 ILE B O 1
ATOM 1406 N N . PHE B 1 24 ? -2.912 12.844 6.605 1 92.19 24 PHE B N 1
ATOM 1407 C CA . PHE B 1 24 ? -3.215 13.969 7.484 1 92.19 24 PHE B CA 1
ATOM 1408 C C . PHE B 1 24 ? -2.518 13.805 8.828 1 92.19 24 PHE B C 1
ATOM 1410 O O . PHE B 1 24 ? -1.959 14.766 9.359 1 92.19 24 PHE B O 1
ATOM 1417 N N . SER B 1 25 ? -2.582 12.625 9.312 1 88.81 25 SER B N 1
ATOM 1418 C CA . SER B 1 25 ? -1.926 12.344 10.586 1 88.81 25 SER B CA 1
ATOM 1419 C C . SER B 1 25 ? -0.416 12.531 10.484 1 88.81 25 SER B C 1
ATOM 1421 O O . SER B 1 25 ? 0.212 13.055 11.406 1 88.81 25 SER B O 1
ATOM 1423 N N . MET B 1 26 ? 0.171 12.086 9.43 1 92.31 26 MET B N 1
ATOM 1424 C CA . MET B 1 26 ? 1.61 12.227 9.227 1 92.31 26 MET B CA 1
ATOM 1425 C C . MET B 1 26 ? 2.016 13.695 9.219 1 92.31 26 MET B C 1
ATOM 1427 O O . MET B 1 26 ? 2.947 14.094 9.922 1 92.31 26 MET B O 1
ATOM 1431 N N . LEU B 1 27 ? 1.304 14.453 8.477 1 94.31 27 LEU B N 1
ATOM 1432 C CA . LEU B 1 27 ? 1.66 15.867 8.359 1 94.31 27 LEU B CA 1
ATOM 1433 C C . LEU B 1 27 ? 1.375 16.609 9.656 1 94.31 27 LEU B C 1
ATOM 1435 O O . LEU B 1 27 ? 2.135 17.5 10.047 1 94.31 27 LEU B O 1
ATOM 1439 N N . ASN B 1 28 ? 0.308 16.281 10.328 1 91.81 28 ASN B N 1
ATOM 1440 C CA . ASN B 1 28 ? 0.041 16.859 11.633 1 91.81 28 ASN B CA 1
ATOM 1441 C C . ASN B 1 28 ? 1.177 16.578 12.617 1 91.81 28 ASN B C 1
ATOM 1443 O O . ASN B 1 28 ? 1.564 17.453 13.391 1 91.81 28 ASN B O 1
ATOM 1447 N N . GLN B 1 29 ? 1.621 15.391 12.555 1 90.38 29 GLN B N 1
ATOM 1448 C CA . GLN B 1 29 ? 2.736 15.023 13.422 1 90.38 29 GLN B CA 1
ATOM 1449 C C . GLN B 1 29 ? 3.98 15.844 13.094 1 90.38 29 GLN B C 1
ATOM 1451 O O . GLN B 1 29 ? 4.715 16.25 13.992 1 90.38 29 GLN B O 1
ATOM 1456 N N . MET B 1 30 ? 4.215 16.031 11.883 1 94 30 MET B N 1
ATOM 1457 C CA . MET B 1 30 ? 5.375 16.812 11.469 1 94 30 MET B CA 1
ATOM 1458 C C . MET B 1 30 ? 5.242 18.266 11.938 1 94 30 MET B C 1
ATOM 1460 O O . MET B 1 30 ? 6.238 18.891 12.297 1 94 30 MET B O 1
ATOM 1464 N N . VAL B 1 31 ? 4.047 18.797 11.961 1 93.19 31 VAL B N 1
ATOM 1465 C CA . VAL B 1 31 ? 3.779 20.125 12.492 1 93.19 31 VAL B CA 1
ATOM 1466 C C . VAL B 1 31 ? 4.074 20.156 13.992 1 93.19 31 VAL B C 1
ATOM 1468 O O . VAL B 1 31 ? 4.758 21.062 14.477 1 93.19 31 VAL B O 1
ATOM 1471 N N . GLN B 1 32 ? 3.615 19.188 14.648 1 91.5 32 GLN B N 1
ATOM 1472 C CA . GLN B 1 32 ? 3.803 19.094 16.094 1 91.5 32 GLN B CA 1
ATOM 1473 C C . GLN B 1 32 ? 5.277 18.953 16.453 1 91.5 32 GLN B C 1
ATOM 1475 O O . GLN B 1 32 ? 5.746 19.516 17.438 1 91.5 32 GLN B O 1
ATOM 1480 N N . ASP B 1 33 ? 5.949 18.234 15.602 1 91.25 33 ASP B N 1
ATOM 1481 C CA . ASP B 1 33 ? 7.363 17.984 15.844 1 91.25 33 ASP B CA 1
ATOM 1482 C C . ASP B 1 33 ? 8.219 19.156 15.398 1 91.25 33 ASP B C 1
ATOM 1484 O O . ASP B 1 33 ? 9.438 19.156 15.594 1 91.25 33 ASP B O 1
ATOM 1488 N N . LYS B 1 34 ? 7.621 20.094 14.727 1 92.62 34 LYS B N 1
ATOM 1489 C CA . LYS B 1 34 ? 8.289 21.312 14.289 1 92.62 34 LYS B CA 1
ATOM 1490 C C . LYS B 1 34 ? 9.414 21 13.305 1 92.62 34 LYS B C 1
ATOM 1492 O O . LYS B 1 34 ? 10.516 21.547 13.43 1 92.62 34 LYS B O 1
ATOM 1497 N N . THR B 1 35 ? 9.156 20.141 12.438 1 93.31 35 THR B N 1
ATOM 1498 C CA . THR B 1 35 ? 10.172 19.703 11.484 1 93.31 35 THR B CA 1
ATOM 1499 C C . THR B 1 35 ? 10.031 20.469 10.164 1 93.31 35 THR B C 1
ATOM 1501 O O . THR B 1 35 ? 10.914 20.391 9.305 1 93.31 35 THR B O 1
ATOM 1504 N N . MET B 1 36 ? 9.016 21.203 10 1 96.44 36 MET B N 1
ATOM 1505 C CA . MET B 1 36 ? 8.727 21.859 8.727 1 96.44 36 MET B CA 1
ATOM 1506 C C . MET B 1 36 ? 8.914 23.375 8.836 1 96.44 36 MET B C 1
ATOM 1508 O O . MET B 1 36 ? 8.719 23.938 9.914 1 96.44 36 MET B O 1
ATOM 1512 N N . GLU B 1 37 ? 9.242 23.984 7.73 1 97.44 37 GLU B N 1
ATOM 1513 C CA . GLU B 1 37 ? 9.289 25.438 7.656 1 97.44 37 GLU B CA 1
ATOM 1514 C C . GLU B 1 37 ? 7.887 26.047 7.73 1 97.44 37 GLU B C 1
ATOM 1516 O O . GLU B 1 37 ? 6.91 25.406 7.32 1 97.44 37 GLU B O 1
ATOM 1521 N N . GLN B 1 38 ? 7.836 27.203 8.17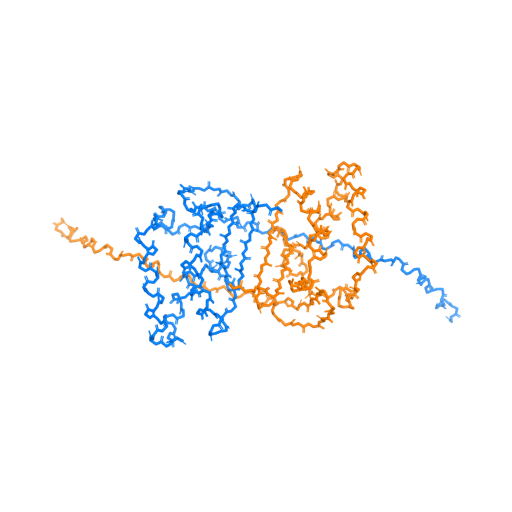2 1 97.06 38 GLN B N 1
ATOM 1522 C CA . GLN B 1 38 ? 6.555 27.859 8.422 1 97.06 38 GLN B CA 1
ATOM 1523 C C . GLN B 1 38 ? 5.73 27.969 7.141 1 97.06 38 GLN B C 1
ATOM 1525 O O . GLN B 1 38 ? 4.52 27.75 7.156 1 97.06 38 GLN B O 1
ATOM 1530 N N . GLU B 1 39 ? 6.371 28.281 6.016 1 97.12 39 GLU B N 1
ATOM 1531 C CA . GLU B 1 39 ? 5.648 28.391 4.754 1 97.12 39 GLU B CA 1
ATOM 1532 C C . GLU B 1 39 ? 4.996 27.062 4.375 1 97.12 39 GLU B C 1
ATOM 1534 O O . GLU B 1 39 ? 3.893 27.047 3.828 1 97.12 39 GLU B O 1
ATOM 1539 N N . ASP B 1 40 ? 5.707 26.047 4.672 1 97.81 40 ASP B N 1
ATOM 1540 C CA . ASP B 1 40 ? 5.195 24.703 4.363 1 97.81 40 ASP B CA 1
ATOM 1541 C C . ASP B 1 40 ? 4.07 24.312 5.316 1 97.81 40 ASP B C 1
ATOM 1543 O O . ASP B 1 40 ? 3.104 23.672 4.91 1 97.81 40 ASP B O 1
ATOM 1547 N N . ILE B 1 41 ? 4.211 24.719 6.559 1 97.31 41 ILE B N 1
ATOM 1548 C CA . ILE B 1 41 ? 3.148 24.484 7.531 1 97.31 41 ILE B CA 1
ATOM 1549 C C . ILE B 1 41 ? 1.877 25.203 7.09 1 97.31 41 ILE B C 1
ATOM 1551 O O . ILE B 1 41 ? 0.788 24.625 7.121 1 97.31 41 ILE B O 1
ATOM 1555 N N . ASP B 1 42 ? 1.984 26.406 6.672 1 97.25 42 ASP B N 1
ATOM 1556 C CA . ASP B 1 42 ? 0.842 27.203 6.23 1 97.25 42 ASP B CA 1
ATOM 1557 C C . ASP B 1 42 ? 0.152 26.547 5.031 1 97.25 42 ASP B C 1
ATOM 1559 O O . ASP B 1 42 ? -1.077 26.547 4.945 1 97.25 42 ASP B O 1
ATOM 1563 N N . LEU B 1 43 ? 0.972 26.094 4.152 1 97 43 LEU B N 1
ATOM 1564 C CA . LEU B 1 43 ? 0.425 25.391 2.994 1 97 43 LEU B CA 1
ATOM 1565 C C . LEU B 1 43 ? -0.411 24.188 3.428 1 97 43 LEU B C 1
ATOM 1567 O O . LEU B 1 43 ? -1.534 24.016 2.955 1 97 43 LEU B O 1
ATOM 1571 N N . PHE B 1 44 ? 0.127 23.438 4.344 1 97.56 44 PHE B N 1
ATOM 1572 C CA . PHE B 1 44 ? -0.592 22.266 4.84 1 97.56 44 PHE B CA 1
ATOM 1573 C C . PHE B 1 44 ? -1.894 22.672 5.516 1 97.56 44 PHE B C 1
ATOM 1575 O O . PHE B 1 44 ? -2.945 22.078 5.266 1 97.56 44 PHE B O 1
ATOM 1582 N N . LEU B 1 45 ? -1.811 23.625 6.309 1 95.81 45 LEU B N 1
ATOM 1583 C CA . LEU B 1 45 ? -2.982 24.047 7.066 1 95.81 45 LEU B CA 1
ATOM 1584 C C . LEU B 1 45 ? -4.07 24.578 6.137 1 95.81 45 LEU B C 1
ATOM 1586 O O . LEU B 1 45 ? -5.262 24.391 6.395 1 95.81 45 LEU B O 1
ATOM 1590 N N . GLU B 1 46 ? -3.691 25.234 5.102 1 96.06 46 GLU B N 1
ATOM 1591 C CA . GLU B 1 46 ? -4.652 25.703 4.105 1 96.06 46 GLU B CA 1
ATOM 1592 C C . GLU B 1 46 ? -5.359 24.531 3.432 1 96.06 46 GLU B C 1
ATOM 1594 O O . GLU B 1 46 ? -6.582 24.547 3.268 1 96.06 46 GLU B O 1
ATOM 1599 N N . ILE B 1 47 ? -4.594 23.547 3.059 1 95.62 47 ILE B N 1
ATOM 1600 C CA . ILE B 1 47 ? -5.16 22.375 2.398 1 95.62 47 ILE B CA 1
ATOM 1601 C C . ILE B 1 47 ? -6.051 21.609 3.375 1 95.62 47 ILE B C 1
ATOM 1603 O O . ILE B 1 47 ? -7.156 21.203 3.021 1 95.62 47 ILE B O 1
ATOM 1607 N N . ASP B 1 48 ? -5.523 21.453 4.578 1 93.81 48 ASP B N 1
ATOM 1608 C CA . ASP B 1 48 ? -6.27 20.75 5.625 1 93.81 48 ASP B CA 1
ATOM 1609 C C . 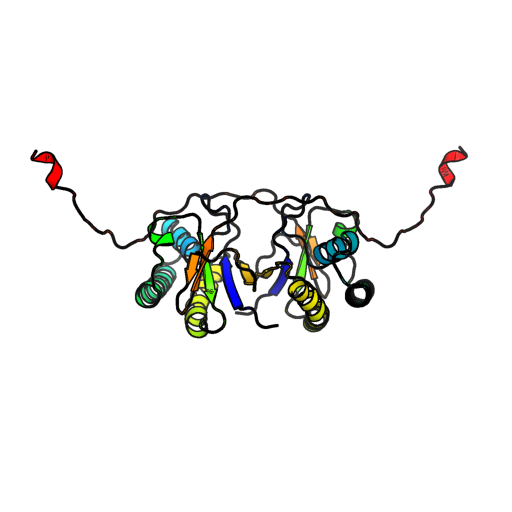ASP B 1 48 ? -7.605 21.438 5.891 1 93.81 48 ASP B C 1
ATOM 1611 O O . ASP B 1 48 ? -8.625 20.781 6.078 1 93.81 48 ASP B O 1
ATOM 1615 N N . SER B 1 49 ? -7.586 22.766 5.914 1 93.81 49 SER B N 1
ATOM 1616 C CA . SER B 1 49 ? -8.805 23.547 6.117 1 93.81 49 SER B CA 1
ATOM 1617 C C . SER B 1 49 ? -9.781 23.344 4.969 1 93.81 49 SER B C 1
ATOM 1619 O O . SER B 1 49 ? -10.992 23.281 5.184 1 93.81 49 SER B O 1
ATOM 1621 N N . TRP B 1 50 ? -9.305 23.312 3.855 1 94 50 TRP B N 1
ATOM 1622 C CA . TRP B 1 50 ? -10.156 23.062 2.697 1 94 50 TRP B CA 1
ATOM 1623 C C . TRP B 1 50 ? -10.844 21.703 2.811 1 94 50 TRP B C 1
ATOM 1625 O O . TRP B 1 50 ? -12.047 21.594 2.568 1 94 50 TRP B O 1
ATOM 1635 N N . PHE B 1 51 ? -10.078 20.672 3.131 1 92.69 51 PHE B N 1
ATOM 1636 C CA . PHE B 1 51 ? -10.641 19.344 3.291 1 92.69 51 PHE B CA 1
ATOM 1637 C C . PHE B 1 51 ? -11.695 19.328 4.387 1 92.69 51 PHE B C 1
ATOM 1639 O O . PHE B 1 51 ? -12.719 18.656 4.262 1 92.69 51 PHE B O 1
ATOM 1646 N N . ALA B 1 52 ? -11.453 20.047 5.434 1 89.75 52 ALA B N 1
ATOM 1647 C CA . ALA B 1 52 ? -12.398 20.125 6.543 1 89.75 52 ALA B CA 1
ATOM 1648 C C . ALA B 1 52 ? -13.734 20.719 6.094 1 89.75 52 ALA B C 1
ATOM 1650 O O . ALA B 1 52 ? -14.789 20.344 6.609 1 89.75 52 ALA B O 1
ATOM 1651 N N . GLU B 1 53 ? -13.664 21.5 5.148 1 90.94 53 GLU B N 1
ATOM 1652 C CA . GLU B 1 53 ? -14.859 22.156 4.648 1 90.94 53 GLU B CA 1
ATOM 1653 C C . GLU B 1 53 ? -15.586 21.297 3.623 1 90.94 53 GLU B C 1
ATOM 1655 O O . GLU B 1 53 ? -16.812 21.281 3.584 1 90.94 53 GLU B O 1
ATOM 1660 N N . VAL B 1 54 ? -14.875 20.641 2.861 1 88.56 54 VAL B N 1
ATOM 1661 C CA . VAL B 1 54 ? -15.445 19.984 1.688 1 88.56 54 VAL B CA 1
ATOM 1662 C C . VAL B 1 54 ? -15.781 18.531 2.016 1 88.56 54 VAL B C 1
ATOM 1664 O O . VAL B 1 54 ? -16.797 18 1.553 1 88.56 54 VAL B O 1
ATOM 1667 N N . LEU B 1 55 ? -14.891 17.844 2.785 1 88.5 55 LEU B N 1
ATOM 1668 C CA . LEU B 1 55 ? -15.07 16.422 3.08 1 88.5 55 LEU B CA 1
ATOM 1669 C C . LEU B 1 55 ? -15.914 16.234 4.336 1 88.5 55 LEU B C 1
ATOM 1671 O O . LEU B 1 55 ? -15.617 16.812 5.383 1 88.5 55 LEU B O 1
ATOM 1675 N N . PRO B 1 56 ? -16.922 15.438 4.215 1 89.75 56 PRO B N 1
ATOM 1676 C CA . PRO B 1 56 ? -17.641 15.094 5.441 1 89.75 56 PRO B CA 1
ATOM 1677 C C . PRO B 1 56 ? -16.75 14.383 6.465 1 89.75 56 PRO B C 1
ATOM 1679 O O . PRO B 1 56 ? -15.844 13.641 6.09 1 89.75 56 PRO B O 1
ATOM 1682 N N . TRP B 1 57 ? -17.031 14.578 7.676 1 88.31 57 TRP B N 1
ATOM 1683 C CA . TRP B 1 57 ? -16.344 13.906 8.766 1 88.31 57 TRP B CA 1
ATOM 1684 C C . TRP B 1 57 ? -17.109 12.672 9.234 1 88.31 57 TRP B C 1
ATOM 1686 O O . TRP B 1 57 ? -18.141 12.797 9.898 1 88.31 57 TRP B O 1
ATOM 1696 N N . PRO B 1 58 ? -16.531 11.586 8.992 1 91.62 58 PRO B N 1
ATOM 1697 C CA . PRO B 1 58 ? -17.266 10.367 9.359 1 91.62 58 PRO B CA 1
ATOM 1698 C C . PRO B 1 58 ? -17.438 10.219 10.867 1 91.62 58 PRO B C 1
ATOM 1700 O O . PRO B 1 58 ? -16.516 10.477 11.633 1 91.62 58 PRO B O 1
ATOM 1703 N N . PRO B 1 59 ? -18.594 9.812 11.266 1 91.88 59 PRO B N 1
ATOM 1704 C CA . PRO B 1 59 ? -18.859 9.625 12.695 1 91.88 59 PRO B CA 1
ATOM 1705 C C . PRO B 1 59 ? -17.891 8.656 13.367 1 91.88 59 PRO B C 1
ATOM 1707 O O . PRO B 1 59 ? -17.516 8.859 14.523 1 91.88 59 PRO B O 1
ATOM 1710 N N . GLN B 1 60 ? -17.453 7.641 12.703 1 88.69 60 GLN B N 1
ATOM 1711 C CA . GLN B 1 60 ? -16.531 6.66 13.258 1 88.69 60 GLN B CA 1
ATOM 1712 C C . GLN B 1 60 ? -15.195 7.301 13.625 1 88.69 60 GLN B C 1
ATOM 1714 O O . GLN B 1 60 ? -14.57 6.926 14.625 1 88.69 60 GLN B O 1
ATOM 1719 N N . CYS B 1 61 ? -14.836 8.195 12.797 1 83.69 61 CYS B N 1
ATOM 1720 C CA . CYS B 1 61 ? -13.594 8.914 13.055 1 83.69 61 CYS B CA 1
ATOM 1721 C C . CYS B 1 61 ? -13.758 9.875 14.227 1 83.69 61 CYS B C 1
ATOM 1723 O O . CYS B 1 61 ? -12.852 10.008 15.055 1 83.69 61 CYS B O 1
ATOM 1725 N N . GLN B 1 62 ? -14.93 10.445 14.25 1 84.19 62 GLN B N 1
ATOM 1726 C CA . GLN B 1 62 ? -15.219 11.359 15.352 1 84.19 62 GLN B CA 1
ATOM 1727 C C . GLN B 1 62 ? -15.195 10.617 16.688 1 84.19 62 GLN B C 1
ATOM 1729 O O . GLN B 1 62 ? -14.727 11.164 17.688 1 84.19 62 GLN B O 1
ATOM 1734 N N . ARG B 1 63 ? -15.594 9.383 16.625 1 85.94 63 ARG B N 1
ATOM 1735 C CA . ARG B 1 63 ? -15.656 8.578 17.844 1 85.94 63 ARG B CA 1
ATOM 1736 C C . ARG B 1 63 ? -14.336 7.855 18.094 1 85.94 63 ARG B C 1
ATOM 1738 O O . ARG B 1 63 ? -14.242 7.012 18.984 1 85.94 63 ARG B O 1
ATOM 1745 N N . GLN B 1 64 ? -13.359 8.047 17.219 1 80.44 64 GLN B N 1
ATOM 1746 C CA . GLN B 1 64 ? -12.023 7.48 17.359 1 80.44 64 GLN B CA 1
ATOM 1747 C C . GLN B 1 64 ? -12.062 5.953 17.359 1 80.44 64 GLN B C 1
ATOM 1749 O O . GLN B 1 64 ? -11.422 5.309 18.188 1 80.44 64 GLN B O 1
ATOM 1754 N N . GLU B 1 65 ? -12.898 5.453 16.562 1 83.56 65 GLU B N 1
ATOM 1755 C CA . GLU B 1 65 ? -12.922 4.008 16.344 1 83.56 65 GLU B CA 1
ATOM 1756 C C . GLU B 1 65 ? -11.695 3.549 15.562 1 83.56 65 GLU B C 1
ATOM 1758 O O . GLU B 1 65 ? -10.945 4.375 15.031 1 83.56 65 GLU B O 1
ATOM 1763 N N . LYS B 1 66 ? -11.453 2.25 15.547 1 86.12 66 LYS B N 1
ATOM 1764 C CA . LYS B 1 66 ? -10.328 1.685 14.812 1 86.12 66 LYS B CA 1
ATOM 1765 C C . LYS B 1 66 ? -10.672 1.504 13.336 1 86.12 66 LYS B C 1
ATOM 1767 O O . LYS B 1 66 ? -10.992 0.396 12.898 1 86.12 66 LYS B O 1
ATOM 1772 N N . VAL B 1 67 ? -10.586 2.592 12.688 1 90.62 67 VAL B N 1
ATOM 1773 C CA . VAL B 1 67 ? -10.969 2.604 11.273 1 90.62 67 VAL B CA 1
ATOM 1774 C C . VAL B 1 67 ? -9.922 3.359 10.461 1 90.62 67 VAL B C 1
ATOM 1776 O O . VAL B 1 67 ? -9.102 4.098 11.023 1 90.62 67 VAL B O 1
ATOM 1779 N N . ILE B 1 68 ? -9.93 3.066 9.211 1 91.75 68 ILE B N 1
ATOM 1780 C CA . ILE B 1 68 ? -9.117 3.836 8.273 1 91.75 68 ILE B CA 1
ATOM 1781 C C . ILE B 1 68 ? -9.969 4.297 7.098 1 91.75 68 ILE B C 1
ATOM 1783 O O . ILE B 1 68 ? -11.023 3.715 6.82 1 91.75 68 ILE B O 1
ATOM 1787 N N . CYS B 1 69 ? -9.477 5.285 6.496 1 93.12 69 CYS B N 1
ATOM 1788 C CA . CYS B 1 69 ? -10.234 5.898 5.41 1 93.12 69 CYS B CA 1
ATOM 1789 C C . CYS B 1 69 ? -9.539 5.68 4.07 1 93.12 69 CYS B C 1
ATOM 1791 O O . CYS B 1 69 ? -8.312 5.75 3.982 1 93.12 69 CYS B O 1
ATOM 1793 N N . TYR B 1 70 ? -10.289 5.379 3.033 1 95.12 70 TYR B N 1
ATOM 1794 C CA . TYR B 1 70 ? -9.867 5.363 1.637 1 95.12 70 TYR B CA 1
ATOM 1795 C C . TYR B 1 70 ? -10.617 6.41 0.828 1 95.12 70 TYR B C 1
ATOM 1797 O O . TYR B 1 70 ? -11.82 6.621 1.035 1 95.12 70 TYR B O 1
ATOM 1805 N N . PHE B 1 71 ? -9.984 7.004 -0.117 1 95.44 71 PHE B N 1
ATOM 1806 C CA . PHE B 1 71 ? -10.68 7.812 -1.113 1 95.44 71 PHE B CA 1
ATOM 1807 C C . PHE B 1 71 ? -11.211 6.934 -2.242 1 95.44 71 PHE B C 1
ATOM 1809 O O . PHE B 1 71 ? -10.562 5.973 -2.646 1 95.44 71 PHE B O 1
ATOM 1816 N N . LYS B 1 72 ? -12.359 7.355 -2.766 1 95.38 72 LYS B N 1
ATOM 1817 C CA . LYS B 1 72 ? -12.867 6.742 -3.99 1 95.38 72 LYS B CA 1
ATOM 1818 C C . LYS B 1 72 ? -12.156 7.301 -5.219 1 95.38 72 LYS B C 1
ATOM 1820 O O . LYS B 1 72 ? -12.156 8.516 -5.449 1 95.38 72 LYS B O 1
ATOM 1825 N N . VAL B 1 73 ? -11.609 6.414 -6.031 1 93.5 73 VAL B N 1
ATOM 1826 C CA . VAL B 1 73 ? -10.805 6.848 -7.168 1 93.5 73 VAL B CA 1
ATOM 1827 C C . VAL B 1 73 ? -11.695 7.535 -8.203 1 93.5 73 VAL B C 1
ATOM 1829 O O . VAL B 1 73 ? -11.305 8.539 -8.797 1 93.5 73 VAL B O 1
ATOM 1832 N N . GLU B 1 74 ? -12.844 7.07 -8.453 1 89.81 74 GLU B N 1
ATOM 1833 C CA . GLU B 1 74 ? -13.758 7.574 -9.477 1 89.81 74 GLU B CA 1
ATOM 1834 C C . GLU B 1 74 ? -14.141 9.031 -9.211 1 89.81 74 GLU B C 1
ATOM 1836 O O . GLU B 1 74 ? -14.344 9.805 -10.148 1 89.81 74 GLU B O 1
ATOM 1841 N N . ASN B 1 75 ? -14.266 9.445 -7.98 1 82.81 75 ASN B N 1
ATOM 1842 C CA . ASN B 1 75 ? -14.758 10.773 -7.637 1 82.81 75 ASN B CA 1
ATOM 1843 C C . ASN B 1 75 ? -13.68 11.609 -6.945 1 82.81 75 ASN B C 1
ATOM 1845 O O . ASN B 1 75 ? -13.969 12.664 -6.383 1 82.81 75 ASN B O 1
ATOM 1849 N N . ALA B 1 76 ? -12.453 11.078 -7.027 1 77.44 76 ALA B N 1
ATOM 1850 C CA . ALA B 1 76 ? -11.453 11.672 -6.145 1 77.44 76 ALA B CA 1
ATOM 1851 C C . ALA B 1 76 ? -10.469 12.539 -6.93 1 77.44 76 ALA B C 1
ATOM 1853 O O . ALA B 1 76 ? -9.375 12.844 -6.441 1 77.44 76 ALA B O 1
ATOM 1854 N N . GLU B 1 77 ? -10.906 12.836 -8.062 1 84.19 77 GLU B N 1
ATOM 1855 C CA . GLU B 1 77 ? -9.945 13.602 -8.852 1 84.19 77 GLU B CA 1
ATOM 1856 C C . GLU B 1 77 ? -9.555 14.898 -8.141 1 84.19 77 GLU B C 1
ATOM 1858 O O . GLU B 1 77 ? -8.367 15.203 -8 1 84.19 77 GLU B O 1
ATOM 1863 N N . LEU B 1 78 ? -10.586 15.672 -7.75 1 85.56 78 LEU B N 1
ATOM 1864 C CA . LEU B 1 78 ? -10.328 16.922 -7.043 1 85.56 78 LEU B CA 1
ATOM 1865 C C . LEU B 1 78 ? -9.57 16.656 -5.746 1 85.56 78 LEU B C 1
ATOM 1867 O O . LEU B 1 78 ? -8.641 17.391 -5.406 1 85.56 78 LEU B O 1
ATOM 1871 N N . MET B 1 79 ? -9.922 15.664 -4.984 1 88.38 79 MET B N 1
ATOM 1872 C CA . MET B 1 79 ? -9.25 15.336 -3.729 1 88.38 79 MET B CA 1
ATOM 1873 C C . MET B 1 79 ? -7.777 15.016 -3.967 1 88.38 79 MET B C 1
ATOM 1875 O O . MET B 1 79 ? -6.91 15.484 -3.229 1 88.38 79 MET B O 1
ATOM 1879 N N . MET B 1 80 ? -7.57 14.297 -5.023 1 86.5 80 MET B N 1
ATOM 1880 C CA . MET B 1 80 ? -6.199 13.891 -5.324 1 86.5 80 MET B CA 1
ATOM 1881 C C . MET B 1 80 ? -5.355 15.094 -5.738 1 86.5 80 MET B C 1
ATOM 1883 O O . MET B 1 80 ? -4.164 15.156 -5.438 1 86.5 80 MET B O 1
ATOM 1887 N N . LYS B 1 81 ? -5.988 15.977 -6.445 1 90.62 81 LYS B N 1
ATOM 1888 C CA . LYS B 1 81 ? -5.293 17.219 -6.785 1 90.62 81 LYS B CA 1
ATOM 1889 C C . LYS B 1 81 ? -4.852 17.969 -5.531 1 90.62 81 LYS B C 1
ATOM 1891 O O . LYS B 1 81 ? -3.754 18.531 -5.492 1 90.62 81 LYS B O 1
ATOM 1896 N N . MET B 1 82 ? -5.73 18 -4.52 1 91 82 MET B N 1
ATOM 1897 C CA . MET B 1 82 ? -5.43 18.688 -3.266 1 91 82 MET B CA 1
ATOM 1898 C C . MET B 1 82 ? -4.434 17.891 -2.432 1 91 82 MET B C 1
ATOM 1900 O O . MET B 1 82 ? -3.705 18.453 -1.615 1 91 82 MET B O 1
ATOM 1904 N N . ILE B 1 83 ? -4.34 16.609 -2.684 1 93.44 83 ILE B N 1
ATOM 1905 C CA . ILE B 1 83 ? -3.428 15.734 -1.956 1 93.44 83 ILE B CA 1
ATOM 1906 C C . ILE B 1 83 ? -2.016 15.883 -2.52 1 93.44 83 ILE B C 1
ATOM 1908 O O . ILE B 1 83 ? -1.032 15.758 -1.786 1 93.44 83 ILE B O 1
ATOM 1912 N N . ASN B 1 84 ? -1.916 16.25 -3.766 1 93.75 84 ASN B N 1
ATOM 1913 C CA . ASN B 1 84 ? -0.625 16.297 -4.445 1 93.75 84 ASN B CA 1
ATOM 1914 C C . ASN B 1 84 ? 0.354 17.219 -3.719 1 93.75 84 ASN B C 1
ATOM 1916 O O . ASN B 1 84 ? 1.503 16.844 -3.479 1 93.75 84 ASN B O 1
ATOM 1920 N N . PRO B 1 85 ? -0.049 18.422 -3.381 1 95.62 85 PRO B N 1
ATOM 1921 C CA . PRO B 1 85 ? 0.883 19.281 -2.639 1 95.62 85 PRO B CA 1
ATOM 1922 C C . PRO B 1 85 ? 1.284 18.672 -1.292 1 95.62 85 PRO B C 1
ATOM 1924 O O . PRO B 1 85 ? 2.387 18.938 -0.803 1 95.62 85 PRO B O 1
ATOM 1927 N N . MET B 1 86 ? 0.414 17.906 -0.687 1 96.75 86 MET B N 1
ATOM 1928 C CA . MET B 1 86 ? 0.742 17.234 0.571 1 96.75 86 MET B CA 1
ATOM 1929 C C . MET B 1 86 ? 1.81 16.172 0.359 1 96.75 86 MET B C 1
ATOM 1931 O O . MET B 1 86 ? 2.711 16.016 1.185 1 96.75 86 MET B O 1
ATOM 1935 N N . LEU B 1 87 ? 1.688 15.5 -0.75 1 95.56 87 LEU B N 1
ATOM 1936 C CA . LEU B 1 87 ? 2.715 14.523 -1.105 1 95.56 87 LEU B CA 1
ATOM 1937 C C . LEU B 1 87 ? 4.051 15.211 -1.354 1 95.56 87 LEU B C 1
ATOM 1939 O O . LEU B 1 87 ? 5.102 14.695 -0.967 1 95.56 87 LEU B O 1
ATOM 1943 N N . TRP B 1 88 ? 3.934 16.328 -2.012 1 95.38 88 TRP B N 1
ATOM 1944 C CA . TRP B 1 88 ? 5.137 17.125 -2.242 1 95.38 88 TRP B CA 1
ATOM 1945 C C . TRP B 1 88 ? 5.801 17.484 -0.921 1 95.38 88 TRP B C 1
ATOM 1947 O O . TRP B 1 88 ? 7.031 17.453 -0.807 1 95.38 88 TRP B O 1
ATOM 1957 N N . LEU B 1 89 ? 5.059 17.906 0.041 1 96.69 89 LEU B N 1
ATOM 1958 C CA . LEU B 1 89 ? 5.598 18.219 1.356 1 96.69 89 LEU B CA 1
ATOM 1959 C C . LEU B 1 89 ? 6.305 17.016 1.968 1 96.69 89 LEU B C 1
ATOM 1961 O O . LEU B 1 89 ? 7.391 17.156 2.537 1 96.69 89 LEU B O 1
ATOM 1965 N N . LEU B 1 90 ? 5.688 15.836 1.896 1 95.81 90 LEU B N 1
ATOM 1966 C CA . LEU B 1 90 ? 6.312 14.633 2.434 1 95.81 90 LEU B CA 1
ATOM 1967 C C . L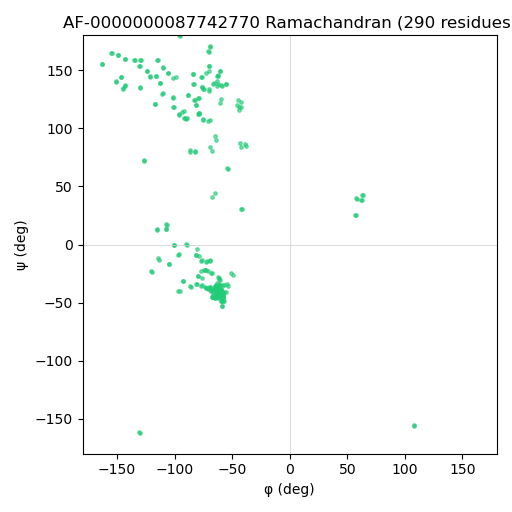EU B 1 90 ? 7.645 14.359 1.745 1 95.81 90 LEU B C 1
ATOM 1969 O O . LEU B 1 90 ? 8.625 13.984 2.4 1 95.81 90 LEU B O 1
ATOM 1973 N N . GLU B 1 91 ? 7.688 14.562 0.464 1 94.75 91 GLU B N 1
ATOM 1974 C CA . GLU B 1 91 ? 8.914 14.359 -0.295 1 94.75 91 GLU B CA 1
ATOM 1975 C C . GLU B 1 91 ? 9.977 15.391 0.081 1 94.75 91 GLU B C 1
ATOM 1977 O O . GLU B 1 91 ? 11.148 15.055 0.238 1 94.75 91 GLU B O 1
ATOM 1982 N N . ARG B 1 92 ? 9.531 16.594 0.164 1 95.69 92 ARG B N 1
ATOM 1983 C CA . ARG B 1 92 ? 10.438 17.703 0.491 1 95.69 92 ARG B CA 1
ATOM 1984 C C . ARG B 1 92 ? 11.195 17.406 1.785 1 95.69 92 ARG B C 1
ATOM 1986 O O . ARG B 1 92 ? 12.375 17.75 1.906 1 95.69 92 ARG B O 1
ATOM 1993 N N . TYR B 1 93 ? 10.602 16.781 2.699 1 96.5 93 TYR B N 1
ATOM 1994 C CA . TYR B 1 93 ? 11.195 16.547 4.008 1 96.5 93 TYR B CA 1
ATOM 1995 C C . TYR B 1 93 ? 11.594 15.078 4.164 1 96.5 93 TYR B C 1
ATOM 1997 O O . TYR B 1 93 ? 11.805 14.602 5.281 1 96.5 93 TYR B O 1
ATOM 2005 N N . ASN B 1 94 ? 11.609 14.328 3.059 1 93.5 94 ASN B N 1
ATOM 2006 C CA . ASN B 1 94 ? 12.078 12.953 3.002 1 93.5 94 ASN B CA 1
ATOM 2007 C C . ASN B 1 94 ? 11.297 12.055 3.961 1 93.5 94 ASN B C 1
ATOM 2009 O O . ASN B 1 94 ? 11.883 11.25 4.688 1 93.5 94 ASN B O 1
ATOM 2013 N N . HIS B 1 95 ? 10.047 12.297 4.043 1 93.69 95 HIS B N 1
ATOM 2014 C CA . HIS B 1 95 ? 9.164 11.469 4.855 1 93.69 95 HIS B CA 1
ATOM 2015 C C . HIS B 1 95 ? 8.547 10.336 4.035 1 93.69 95 HIS B C 1
ATOM 2017 O O . HIS B 1 95 ? 7.734 10.586 3.145 1 93.69 95 HIS B O 1
ATOM 2023 N N . PRO B 1 96 ? 8.906 9.133 4.398 1 93.06 96 PRO B N 1
ATOM 2024 C CA . PRO B 1 96 ? 8.43 8.008 3.594 1 93.06 96 PRO B CA 1
ATOM 2025 C C . PRO B 1 96 ? 6.906 7.867 3.621 1 93.06 96 PRO B C 1
ATOM 2027 O O . PRO B 1 96 ? 6.281 8.117 4.652 1 93.06 96 PRO B O 1
ATOM 2030 N N . TYR B 1 97 ? 6.367 7.449 2.494 1 94.06 97 TYR B N 1
ATOM 2031 C CA . TYR B 1 97 ? 4.941 7.176 2.379 1 94.06 97 TYR B CA 1
ATOM 2032 C C . TYR B 1 97 ? 4.664 6.16 1.279 1 94.06 97 TYR B C 1
ATOM 2034 O O . TYR B 1 97 ? 5.523 5.902 0.435 1 94.06 97 TYR B O 1
ATOM 2042 N N . TYR B 1 98 ? 3.477 5.629 1.321 1 94.31 98 TYR B N 1
ATOM 2043 C CA . TYR B 1 98 ? 2.971 4.652 0.362 1 94.31 98 TYR B CA 1
ATOM 2044 C C . TYR B 1 98 ? 1.601 5.066 -0.163 1 94.31 98 TYR B C 1
ATOM 2046 O O . TYR B 1 98 ? 0.759 5.551 0.595 1 94.31 98 TYR B O 1
ATOM 2054 N N . VAL B 1 99 ? 1.452 4.957 -1.437 1 95.06 99 VAL B N 1
ATOM 2055 C CA . VAL B 1 99 ? 0.137 5.098 -2.053 1 95.06 99 VAL B CA 1
ATOM 2056 C C . VAL B 1 99 ? -0.433 3.715 -2.371 1 95.06 99 VAL B C 1
ATOM 2058 O O . VAL B 1 99 ? 0.13 2.977 -3.182 1 95.06 99 VAL B O 1
ATOM 2061 N N . VAL B 1 100 ? -1.538 3.424 -1.76 1 94.94 100 VAL B N 1
ATOM 2062 C CA . VAL B 1 100 ? -2.066 2.064 -1.776 1 94.94 100 VAL B CA 1
ATOM 2063 C C . VAL B 1 100 ? -3.422 2.045 -2.48 1 94.94 100 VAL B C 1
ATOM 2065 O O . VAL B 1 100 ? -4.367 2.699 -2.039 1 94.94 100 VAL B O 1
ATOM 2068 N N . TYR B 1 101 ? -3.527 1.269 -3.561 1 94.88 101 TYR B N 1
ATOM 2069 C CA . TYR B 1 101 ? -4.766 1.059 -4.301 1 94.88 101 TYR B CA 1
ATOM 2070 C C . TYR B 1 101 ? -5.336 -0.329 -4.031 1 94.88 101 TYR B C 1
ATOM 2072 O O . TYR B 1 101 ? -4.586 -1.292 -3.857 1 94.88 101 TYR B O 1
ATOM 2080 N N . THR B 1 102 ? -6.637 -0.398 -4.055 1 95.75 102 THR B N 1
ATOM 2081 C CA . THR B 1 102 ? -7.254 -1.709 -3.881 1 95.75 102 THR B CA 1
ATOM 2082 C C . THR B 1 102 ? -8.711 -1.688 -4.332 1 95.75 102 THR B C 1
ATOM 2084 O O . THR B 1 102 ? -9.312 -0.62 -4.445 1 95.75 102 THR B O 1
ATOM 2087 N N . ASN B 1 103 ? -9.211 -2.811 -4.691 1 95.5 103 ASN B N 1
ATOM 2088 C CA . ASN B 1 103 ? -10.641 -3.018 -4.879 1 95.5 103 ASN B CA 1
ATOM 2089 C C . ASN B 1 103 ? -11.266 -3.727 -3.682 1 95.5 103 ASN B C 1
ATOM 2091 O O . ASN B 1 103 ? -12.484 -3.93 -3.641 1 95.5 103 ASN B O 1
ATOM 2095 N N . TYR B 1 104 ? -10.414 -4.035 -2.701 1 93.31 104 TYR B N 1
ATOM 2096 C CA . TYR B 1 104 ? -10.844 -4.773 -1.517 1 93.31 104 TYR B CA 1
ATOM 2097 C C . TYR B 1 104 ? -10.461 -4.027 -0.243 1 93.31 104 TYR B C 1
ATOM 2099 O O . TYR B 1 104 ? -9.633 -4.504 0.539 1 93.31 104 TYR B O 1
ATOM 2107 N N . PRO B 1 105 ? -11.125 -2.988 0.014 1 93.19 105 PRO B N 1
ATOM 2108 C CA . PRO B 1 105 ? -10.727 -2.168 1.162 1 93.19 105 PRO B CA 1
ATOM 2109 C C . PRO B 1 105 ? -11.062 -2.824 2.5 1 93.19 105 PRO B C 1
ATOM 2111 O O . PRO B 1 105 ? -10.516 -2.436 3.535 1 93.19 105 PRO B O 1
ATOM 2114 N N . GLY B 1 106 ? -11.93 -3.879 2.469 1 91.81 106 GLY B N 1
ATOM 2115 C CA . GLY B 1 106 ? -12.391 -4.496 3.703 1 91.81 106 GLY B CA 1
ATOM 2116 C C . GLY B 1 106 ? -13.836 -4.188 4.02 1 91.81 106 GLY B C 1
ATOM 2117 O O . GLY B 1 106 ? -14.633 -3.918 3.115 1 91.81 106 GLY B O 1
ATOM 2118 N N . GLU B 1 107 ? -14.188 -4.254 5.289 1 93.62 107 GLU B N 1
ATOM 2119 C CA . GLU B 1 107 ? -15.562 -3.994 5.699 1 93.62 107 GLU B CA 1
ATOM 2120 C C . GLU B 1 107 ? -15.844 -2.496 5.758 1 93.62 107 GLU B C 1
ATOM 2122 O O . GLU B 1 107 ? -15.359 -1.801 6.652 1 93.62 107 GLU B O 1
ATOM 2127 N N . ILE B 1 108 ? -16.641 -2.043 4.922 1 96.31 108 ILE B N 1
ATOM 2128 C CA . ILE B 1 108 ? -16.984 -0.628 4.832 1 96.31 108 ILE B CA 1
ATOM 2129 C C . ILE B 1 108 ? -18.078 -0.297 5.852 1 96.31 108 ILE B C 1
ATOM 2131 O O . ILE B 1 108 ? -19.156 -0.892 5.828 1 96.31 108 ILE B O 1
ATOM 2135 N N . VAL B 1 109 ? -17.844 0.681 6.723 1 96.38 109 VAL B N 1
ATOM 2136 C CA . VAL B 1 109 ? -18.781 1.031 7.789 1 96.38 109 VAL B CA 1
ATOM 2137 C C . VAL B 1 109 ? -19.328 2.434 7.547 1 96.38 109 VAL B C 1
ATOM 2139 O O . VAL B 1 109 ? -20.266 2.865 8.234 1 96.38 109 VAL B O 1
ATOM 2142 N N . TYR B 1 110 ? -18.797 3.178 6.684 1 97.19 110 TYR B N 1
ATOM 2143 C CA . TYR B 1 110 ? -19.234 4.512 6.289 1 97.19 110 TYR B CA 1
ATOM 2144 C C . TYR B 1 110 ? -18.859 4.805 4.844 1 97.19 110 TYR B C 1
ATOM 2146 O O . TYR B 1 110 ? -17.812 4.359 4.363 1 97.19 110 TYR B O 1
ATOM 2154 N N . GLU B 1 111 ? -19.688 5.434 4.141 1 96.44 111 GLU B N 1
ATOM 2155 C CA . GLU B 1 111 ? -19.438 5.824 2.76 1 96.44 111 GLU B CA 1
ATOM 2156 C C . GLU B 1 111 ? -20.078 7.172 2.439 1 96.44 111 GLU B C 1
ATOM 2158 O O . GLU B 1 111 ? -21.203 7.438 2.857 1 96.44 111 GLU B O 1
ATOM 2163 N N . ASP B 1 112 ? -19.391 8.031 1.818 1 94.81 112 ASP B N 1
ATOM 2164 C CA . ASP B 1 112 ? -19.938 9.266 1.265 1 94.81 112 ASP B CA 1
ATOM 2165 C C . ASP B 1 112 ? -19.516 9.453 -0.191 1 94.81 112 ASP B C 1
ATOM 2167 O O . ASP B 1 112 ? -19.156 8.484 -0.864 1 94.81 112 ASP B O 1
ATOM 2171 N N . GLU B 1 113 ? -19.594 10.602 -0.753 1 93.38 113 GLU B N 1
ATOM 2172 C CA . GLU B 1 113 ? -19.312 10.844 -2.166 1 93.38 113 GLU B CA 1
ATOM 2173 C C . GLU B 1 113 ? -17.844 10.641 -2.488 1 93.38 113 GLU B C 1
ATOM 2175 O O . GLU B 1 113 ? -17.5 10.203 -3.588 1 93.38 113 GLU B O 1
ATOM 2180 N N . TYR B 1 114 ? -16.969 10.789 -1.494 1 93.62 114 TYR B N 1
ATOM 2181 C CA . TYR B 1 114 ? -15.555 10.898 -1.816 1 93.62 114 TYR B CA 1
ATOM 2182 C C . TYR B 1 114 ? -14.758 9.766 -1.173 1 93.62 114 TYR B C 1
ATOM 2184 O O . TYR B 1 114 ? -13.648 9.445 -1.614 1 93.62 114 TYR B O 1
ATOM 2192 N N . GLN B 1 115 ? -15.336 9.203 -0.071 1 94.88 115 GLN B N 1
ATOM 2193 C CA . GLN B 1 115 ? -14.492 8.281 0.68 1 94.88 115 GLN B CA 1
ATOM 2194 C C . GLN B 1 115 ? -15.328 7.191 1.348 1 94.88 115 GLN B C 1
ATOM 2196 O O . GLN B 1 115 ? -16.547 7.309 1.439 1 94.88 115 GLN B O 1
ATOM 2201 N N . VAL B 1 116 ? -14.609 6.168 1.732 1 96.38 116 VAL B N 1
ATOM 2202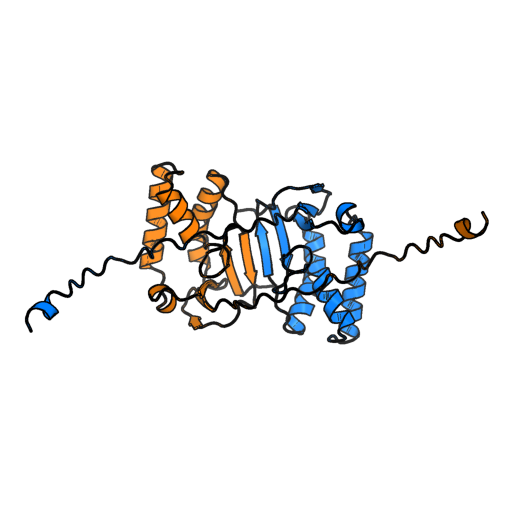 C CA . VAL B 1 116 ? -15.164 5.102 2.562 1 96.38 116 VAL B CA 1
ATOM 2203 C C . VAL B 1 116 ? -14.32 4.941 3.824 1 96.38 116 VAL B C 1
ATOM 2205 O O . VAL B 1 116 ? -13.125 5.242 3.824 1 96.38 116 VAL B O 1
ATOM 2208 N N . VAL B 1 117 ? -14.984 4.527 4.887 1 95.56 117 VAL B N 1
ATOM 2209 C CA . VAL B 1 117 ? -14.336 4.188 6.148 1 95.56 117 VAL B CA 1
ATOM 2210 C C . VAL B 1 117 ? -14.43 2.682 6.387 1 95.56 117 VAL B C 1
ATOM 2212 O O . VAL B 1 117 ? -15.508 2.09 6.238 1 95.56 117 VAL B O 1
ATOM 2215 N N . VAL B 1 118 ? -13.305 2.098 6.688 1 95.12 118 VAL B N 1
ATOM 2216 C CA . VAL B 1 118 ? -13.234 0.646 6.805 1 95.12 118 VAL B CA 1
ATOM 2217 C C . VAL B 1 118 ? -12.75 0.264 8.203 1 95.12 118 VAL B C 1
ATOM 2219 O O . VAL B 1 118 ? -11.859 0.917 8.758 1 95.12 118 VAL B O 1
ATOM 2222 N N . LYS B 1 119 ? -13.32 -0.848 8.656 1 91.12 119 LYS B N 1
ATOM 2223 C CA . LYS B 1 119 ? -12.875 -1.387 9.938 1 91.12 119 LYS B CA 1
ATOM 2224 C C . LYS B 1 119 ? -11.531 -2.096 9.805 1 91.12 119 LYS B C 1
ATOM 2226 O O . LYS B 1 119 ? -11.305 -2.824 8.836 1 91.12 119 LYS B O 1
ATOM 2231 N N . VAL B 1 120 ? -10.688 -1.802 10.773 1 84.19 120 VAL B N 1
ATOM 2232 C CA . VAL B 1 120 ? -9.383 -2.465 10.742 1 84.19 120 VAL B CA 1
ATOM 2233 C C . VAL B 1 120 ? -9.508 -3.871 11.328 1 84.19 120 VAL B C 1
ATOM 2235 O O . VAL B 1 120 ? -10.164 -4.07 12.352 1 84.19 120 VAL B O 1
ATOM 2238 N N . ASP B 1 121 ? -9.164 -4.875 10.484 1 68.44 121 ASP B N 1
ATOM 2239 C CA . ASP B 1 121 ? -9.102 -6.254 10.969 1 68.44 121 ASP B CA 1
ATOM 2240 C C . ASP B 1 121 ? -7.852 -6.488 11.812 1 68.44 121 ASP B C 1
ATOM 2242 O O . ASP B 1 121 ? -6.73 -6.352 11.32 1 68.44 121 ASP B O 1
ATOM 2246 N N . GLU B 1 122 ? -8.031 -6.613 13.086 1 60.34 122 GLU B N 1
ATOM 2247 C CA . GLU B 1 122 ? -6.895 -6.789 13.984 1 60.34 122 GLU B CA 1
ATOM 2248 C C . GLU B 1 122 ? -6.242 -8.156 13.789 1 60.34 122 GLU B C 1
ATOM 2250 O O . GLU B 1 122 ? -5.152 -8.406 14.305 1 60.34 122 GLU B O 1
ATOM 2255 N N . ASN B 1 123 ? -6.906 -9.07 13.094 1 52.09 123 ASN B N 1
ATOM 2256 C CA . ASN B 1 123 ? -6.367 -10.422 12.984 1 52.09 123 ASN B CA 1
ATOM 2257 C C . ASN B 1 123 ? -5.395 -10.547 11.812 1 52.09 123 ASN B C 1
ATOM 2259 O O . ASN B 1 123 ? -5.812 -10.57 10.656 1 52.09 123 ASN B O 1
ATOM 2263 N N . ILE B 1 124 ? -4.176 -10.133 12.047 1 51.59 124 ILE B N 1
ATOM 2264 C CA . ILE B 1 124 ? -3.158 -10.328 11.023 1 51.59 124 ILE B CA 1
ATOM 2265 C C . ILE B 1 124 ? -2.803 -11.812 10.922 1 51.59 124 ILE B C 1
ATOM 2267 O O . ILE B 1 124 ? -2.412 -12.43 11.922 1 51.59 124 ILE B O 1
ATOM 2271 N N . VAL B 1 125 ? -3.199 -12.57 9.906 1 49.56 125 VAL B N 1
ATOM 2272 C CA . VAL B 1 125 ? -2.859 -13.969 9.68 1 49.56 125 VAL B CA 1
ATOM 2273 C C . VAL B 1 125 ? -1.454 -14.07 9.094 1 49.56 125 VAL B C 1
ATOM 2275 O O . VAL B 1 125 ? -1.137 -13.398 8.109 1 49.56 125 VAL B O 1
ATOM 2278 N N . VAL B 1 126 ? -0.504 -14.633 9.828 1 47.69 126 VAL B N 1
ATOM 2279 C CA . VAL B 1 126 ? 0.854 -14.914 9.375 1 47.69 126 VAL B CA 1
ATOM 2280 C C . VAL B 1 126 ? 0.917 -16.312 8.766 1 47.69 126 VAL B C 1
ATOM 2282 O O . VAL B 1 126 ? 0.553 -17.297 9.414 1 47.69 126 VAL B O 1
ATOM 2285 N N . GLU B 1 127 ? 1.052 -16.406 7.422 1 51.81 127 GLU B N 1
ATOM 2286 C CA . GLU B 1 127 ? 1.135 -17.719 6.762 1 51.81 127 GLU B CA 1
ATOM 2287 C C . GLU B 1 127 ? 2.584 -18.094 6.465 1 51.81 127 GLU B C 1
ATOM 2289 O O . GLU B 1 127 ? 3.412 -17.219 6.188 1 51.81 127 GLU B O 1
ATOM 2294 N N . ASP B 1 128 ? 2.943 -19.359 6.57 1 48.53 128 ASP B N 1
ATOM 2295 C CA . ASP B 1 128 ? 4.281 -19.891 6.336 1 48.53 128 ASP B CA 1
ATOM 2296 C C . ASP B 1 128 ? 4.719 -19.672 4.891 1 48.53 128 ASP B C 1
ATOM 2298 O O . ASP B 1 128 ? 3.883 -19.578 3.988 1 48.53 128 ASP B O 1
ATOM 2302 N N . LEU B 1 129 ? 6.074 -19.406 4.723 1 47.38 129 LEU B N 1
ATOM 2303 C CA . LEU B 1 129 ? 6.641 -19.266 3.387 1 47.38 129 LEU B CA 1
ATOM 2304 C C . LEU B 1 129 ? 6.461 -20.547 2.58 1 47.38 129 LEU B C 1
ATOM 2306 O O . LEU B 1 129 ? 6.574 -21.656 3.123 1 47.38 129 LEU B O 1
ATOM 2310 N N . GLN B 1 130 ? 5.848 -20.453 1.535 1 46.62 130 GLN B N 1
ATOM 2311 C CA . GLN B 1 130 ? 5.926 -21.609 0.638 1 46.62 130 GLN B CA 1
ATOM 2312 C C . GLN B 1 130 ? 7.359 -21.828 0.168 1 46.62 130 GLN B C 1
ATOM 2314 O O . GLN B 1 130 ? 8.156 -20.891 0.107 1 46.62 130 GLN B O 1
ATOM 2319 N N . LYS B 1 131 ? 7.84 -23.062 0.155 1 46.03 131 LYS B N 1
ATOM 2320 C CA . LYS B 1 131 ? 9.133 -23.453 -0.406 1 46.03 131 LYS B CA 1
ATOM 2321 C C . LYS B 1 131 ? 9.391 -22.75 -1.733 1 46.03 131 LYS B C 1
ATOM 2323 O O . LYS B 1 131 ? 8.492 -22.641 -2.574 1 46.03 131 LYS B O 1
ATOM 2328 N N . PRO B 1 132 ? 10.5 -22.062 -1.71 1 41.38 132 PRO B N 1
ATOM 2329 C CA . PRO B 1 132 ? 10.82 -21.344 -2.939 1 41.38 132 PRO B CA 1
ATOM 2330 C C . PRO B 1 132 ? 10.602 -22.188 -4.195 1 41.38 132 PRO B C 1
ATOM 2332 O O . PRO B 1 132 ? 10.898 -23.375 -4.203 1 41.38 132 PRO B O 1
ATOM 2335 N N . TRP B 1 133 ? 9.82 -21.891 -4.957 1 38.06 133 TRP B N 1
ATOM 2336 C CA . TRP B 1 133 ? 9.641 -22.547 -6.242 1 38.06 133 TRP B CA 1
ATOM 2337 C C . TRP B 1 133 ? 10.859 -22.344 -7.137 1 38.06 133 TRP B C 1
ATOM 2339 O O . TRP B 1 133 ? 11.211 -21.203 -7.461 1 38.06 133 TRP B O 1
ATOM 2349 N N . GLY B 1 134 ? 12.078 -22.453 -6.758 1 39.47 134 GLY B N 1
ATOM 2350 C CA . GLY B 1 134 ? 13.164 -22.391 -7.719 1 39.47 134 GLY B CA 1
ATOM 2351 C C . GLY B 1 134 ? 13.273 -23.625 -8.578 1 39.47 134 GLY B C 1
ATOM 2352 O O . GLY B 1 134 ? 12.695 -24.672 -8.258 1 39.47 134 GLY B O 1
ATOM 2353 N N . PRO B 1 135 ? 13.703 -23.5 -9.844 1 37.78 135 PRO B N 1
ATOM 2354 C CA . PRO B 1 135 ? 14.031 -24.75 -10.562 1 37.78 135 PRO B CA 1
ATOM 2355 C C . PRO B 1 135 ? 14.805 -25.734 -9.695 1 37.78 135 PRO B C 1
ATOM 2357 O O . PRO B 1 135 ? 15.547 -25.328 -8.797 1 37.78 135 PRO B O 1
ATOM 2360 N N . LYS B 1 136 ? 14.32 -26.906 -9.406 1 42 136 LYS B N 1
ATOM 2361 C CA . LYS B 1 136 ? 15.07 -27.984 -8.773 1 42 136 LYS B CA 1
ATOM 2362 C C . LYS B 1 136 ? 16.453 -28.125 -9.375 1 42 136 LYS B C 1
ATOM 2364 O O . LYS B 1 136 ? 16.594 -28.375 -10.578 1 42 136 LYS B O 1
ATOM 2369 N N . ASN B 1 137 ? 17.453 -27.391 -8.883 1 37.78 137 ASN B N 1
ATOM 2370 C CA . ASN B 1 137 ? 18.75 -27.953 -9.227 1 37.78 137 ASN B CA 1
ATOM 2371 C C . ASN B 1 137 ? 18.953 -29.312 -8.586 1 37.78 137 ASN B C 1
ATOM 2373 O O . ASN B 1 137 ? 18.938 -29.438 -7.355 1 37.78 137 ASN B O 1
ATOM 2377 N N . ASP B 1 138 ? 18.672 -30.453 -9.164 1 35.25 138 ASP B N 1
ATOM 2378 C CA . ASP B 1 138 ? 19.094 -31.828 -8.906 1 35.25 138 ASP B CA 1
ATOM 2379 C C . ASP B 1 138 ? 20.578 -31.891 -8.602 1 35.25 138 ASP B C 1
ATOM 2381 O O . ASP B 1 138 ? 21.375 -32.312 -9.445 1 35.25 138 ASP B O 1
ATOM 2385 N N . GLN B 1 139 ? 21.391 -31.047 -8.047 1 34.56 139 GLN B N 1
ATOM 2386 C CA . GLN B 1 139 ? 22.703 -31.562 -7.699 1 34.56 139 GLN B CA 1
ATOM 2387 C C . GLN B 1 139 ? 22.625 -32.562 -6.551 1 34.56 139 GLN B C 1
ATOM 2389 O O . GLN B 1 139 ? 22.25 -32.188 -5.434 1 34.56 139 GLN B O 1
ATOM 2394 N N . SER B 1 140 ? 22.312 -33.938 -6.781 1 34.69 140 SER B N 1
ATOM 2395 C CA . SER B 1 140 ? 22.625 -35.188 -6.098 1 34.69 140 SER B CA 1
ATOM 2396 C C . SER B 1 140 ? 24.047 -35.188 -5.543 1 34.69 140 SER B C 1
ATOM 2398 O O . SER B 1 140 ? 25.016 -35 -6.289 1 34.69 140 SER B O 1
ATOM 2400 N N . SER B 1 141 ? 24.297 -34.656 -4.371 1 33.22 141 SER B N 1
ATOM 2401 C CA . SER B 1 141 ? 25.516 -35.031 -3.658 1 33.22 141 SER B CA 1
ATOM 2402 C C . SER B 1 141 ? 25.625 -36.531 -3.49 1 33.22 141 SER B C 1
ATOM 2404 O O . SER B 1 141 ? 24.938 -37.125 -2.654 1 33.22 141 SER B O 1
ATOM 2406 N N . GLU B 1 142 ? 25.781 -37.406 -4.547 1 31.66 142 GLU B N 1
ATOM 2407 C CA . GLU B 1 142 ? 26.391 -38.75 -4.562 1 31.66 142 GLU B CA 1
ATOM 2408 C C . GLU B 1 142 ? 27.75 -38.75 -3.875 1 31.66 142 GLU B C 1
ATOM 2410 O O . GLU B 1 142 ? 28.266 -39.781 -3.506 1 31.66 142 GLU B O 1
ATOM 2415 N N . GLN B 1 143 ? 28.609 -37.688 -3.748 1 29.3 143 GLN B N 1
ATOM 2416 C CA . GLN B 1 143 ? 29.984 -38.094 -3.461 1 29.3 143 GLN B CA 1
ATOM 2417 C C . GLN B 1 143 ? 30.141 -38.5 -1.996 1 29.3 143 GLN B C 1
ATOM 2419 O O . GLN B 1 143 ? 31.156 -39.094 -1.616 1 29.3 143 GLN B O 1
ATOM 2424 N N . ALA B 1 144 ? 29.344 -38.094 -1.047 1 34.81 144 ALA B N 1
ATOM 2425 C CA . ALA B 1 144 ? 30.031 -38.25 0.228 1 34.81 144 ALA B CA 1
ATOM 2426 C C . ALA B 1 144 ? 30 -39.719 0.697 1 34.81 144 ALA B C 1
ATOM 2428 O O . ALA B 1 144 ? 30.484 -40.031 1.784 1 34.81 144 ALA B O 1
ATOM 2429 N N . ASP B 1 145 ? 29.188 -40.594 0.015 1 27.08 145 ASP B N 1
ATOM 2430 C CA . ASP B 1 145 ? 29.297 -41.844 0.768 1 27.08 145 ASP B CA 1
ATOM 2431 C C . ASP B 1 145 ? 30.656 -42.5 0.56 1 27.08 145 ASP B C 1
ATOM 2433 O O . ASP B 1 145 ? 30.953 -43.531 1.16 1 27.08 145 ASP B O 1
ATOM 2437 N N . SER B 1 146 ? 31.344 -42.156 -0.558 1 28.56 146 SER B N 1
ATOM 2438 C CA . SER B 1 146 ? 32.469 -43.094 -0.716 1 28.56 146 SER B CA 1
ATOM 2439 C C . SER B 1 146 ? 33.594 -42.781 0.245 1 28.56 146 SER B C 1
ATOM 2441 O O . SER B 1 146 ? 34.594 -43.469 0.281 1 28.56 146 SER B O 1
ATOM 2443 N N . LEU B 1 147 ? 33.719 -41.594 0.993 1 24.36 147 LEU B N 1
ATOM 2444 C CA . LEU B 1 147 ? 34.906 -41.781 1.837 1 24.36 147 LEU B CA 1
ATOM 2445 C C . LEU B 1 147 ? 34.5 -42.469 3.156 1 24.36 147 LEU B C 1
ATOM 2447 O O . LEU B 1 147 ? 33.438 -42.219 3.682 1 24.36 147 LEU B O 1
#

pLDDT: mean 81.32, std 20.93, range [24.05, 97.81]

Secondary structure (DSSP, 8-state):
----EEEEEEEEEETTTSSEEEHHHHHHHHHHTT-S-HHHHHHHHHHHHHHHHHS---HHHHTT-SEEEEEESTT-HHHHHHHHHHHHHHHHTT---EEEEES----EEEE-SSEEEEE------EEPPP------------GGGG-/----EEEEEEEEEETTTSSEEEHHHHHHHHHHTT-S-HHHHHHHHHHHHHHHHHS---HHHHTT-SEEEEEESTT-HHHHHHHHHHHHHHHHTT---EEEEES----EEEE-SSEEEEE------EEPPP------------GGGG-